Protein AF-A0A933L7F3-F1 (afdb_monomer_lite)

Radius of gyration: 24.98 Å; chains: 1; bounding box: 64×67×69 Å

Sequence (222 aa):
NLREFADQVPIGKPNIEAADPFHLVIEGKLTLSEKGKIIDLIEKHKIGIEKKDLEFQLDSGRVLIPRISEYAGVLIVQALRSSQAVLKLSPVSEESNDISSVVRSSAKKATPEIQYVADELDHPAENIPITQNSSLPGFIPYEFIDQMIVTATIKTSVVEATRSAEYQEVLEALTREMKYRAYRKGAQAILDFEISLTPLSSPDSYKLTLIGLAIRAPRKKK

Structure (mmCIF, N/CA/C/O backbone):
data_AF-A0A933L7F3-F1
#
_entry.id   AF-A0A933L7F3-F1
#
loop_
_atom_site.group_PDB
_atom_site.id
_atom_site.type_symbol
_atom_site.label_atom_id
_atom_site.label_alt_id
_atom_site.label_comp_id
_atom_site.label_asym_id
_atom_site.label_entity_id
_atom_site.label_seq_id
_atom_site.pdbx_PDB_ins_code
_atom_site.Cartn_x
_atom_site.Cartn_y
_atom_site.Cartn_z
_atom_site.occupancy
_atom_site.B_iso_or_equiv
_atom_site.auth_seq_id
_atom_site.auth_comp_id
_atom_site.auth_asym_id
_atom_site.auth_atom_id
_atom_site.pdbx_PDB_model_num
ATOM 1 N N . ASN A 1 1 ? -8.382 47.422 33.348 1.00 46.66 1 ASN A N 1
ATOM 2 C CA . ASN A 1 1 ? -8.069 46.905 32.000 1.00 46.66 1 ASN A CA 1
ATOM 3 C C . ASN A 1 1 ? -8.291 45.402 31.951 1.00 46.66 1 ASN A C 1
ATOM 5 O O . ASN A 1 1 ? -7.368 44.646 32.191 1.00 46.66 1 ASN A O 1
ATOM 9 N N . LEU A 1 2 ? -9.532 44.972 31.694 1.00 47.12 2 LEU A N 1
ATOM 10 C CA . LEU A 1 2 ? -9.892 43.551 31.527 1.00 47.12 2 LEU A CA 1
ATOM 11 C C . LEU A 1 2 ? -9.708 43.057 30.076 1.00 47.12 2 LEU A C 1
ATOM 13 O O . LEU A 1 2 ? -9.870 41.876 29.802 1.00 47.12 2 LEU A O 1
ATOM 17 N N . ARG A 1 3 ? -9.406 43.973 29.145 1.00 51.41 3 ARG A N 1
ATOM 18 C CA . ARG A 1 3 ? -9.331 43.704 27.702 1.00 51.41 3 ARG A CA 1
ATOM 19 C C . ARG A 1 3 ? -8.016 43.051 27.271 1.00 51.41 3 ARG A C 1
ATOM 21 O O . ARG A 1 3 ? -8.032 42.247 26.358 1.00 51.41 3 ARG A O 1
ATOM 28 N N . GLU A 1 4 ? -6.914 43.336 27.959 1.00 55.34 4 GLU A N 1
ATOM 29 C CA . GLU A 1 4 ? -5.580 42.844 27.568 1.00 55.34 4 GLU A CA 1
ATOM 30 C C . GLU A 1 4 ? -5.306 41.397 28.014 1.00 55.34 4 GLU A C 1
ATOM 32 O O . GLU A 1 4 ? -4.417 40.747 27.478 1.00 55.34 4 GLU A O 1
ATOM 37 N N . PHE A 1 5 ? -6.099 40.857 28.949 1.00 52.97 5 PHE A N 1
ATOM 38 C CA . PHE A 1 5 ? -5.981 39.463 29.399 1.00 52.97 5 PHE A CA 1
ATOM 39 C C . PHE A 1 5 ? -6.785 38.466 28.550 1.00 52.97 5 PHE A C 1
ATOM 41 O O . PHE A 1 5 ? -6.517 37.269 28.609 1.00 52.97 5 PHE A O 1
ATOM 48 N N . ALA A 1 6 ? -7.756 38.932 27.757 1.00 54.88 6 ALA A N 1
ATOM 49 C CA . ALA A 1 6 ? -8.574 38.056 26.917 1.00 54.88 6 ALA A CA 1
ATOM 50 C C . ALA A 1 6 ? -7.837 37.593 25.645 1.00 54.88 6 ALA A C 1
ATOM 52 O O . ALA A 1 6 ? -8.108 36.502 25.151 1.00 54.88 6 ALA A O 1
ATOM 53 N N . ASP A 1 7 ? -6.864 38.375 25.166 1.00 53.75 7 ASP A N 1
ATOM 54 C CA . ASP A 1 7 ? -6.124 38.093 23.926 1.00 53.75 7 ASP A CA 1
ATOM 55 C C . ASP A 1 7 ? -4.911 37.161 24.124 1.00 53.75 7 ASP A C 1
ATOM 57 O O . ASP A 1 7 ? -4.274 36.756 23.153 1.00 53.75 7 ASP A O 1
ATOM 61 N N . GLN A 1 8 ? -4.588 36.789 25.369 1.00 54.88 8 GLN A N 1
ATOM 62 C CA . GLN A 1 8 ? -3.479 35.878 25.694 1.00 54.88 8 GLN A CA 1
ATOM 63 C C . GLN A 1 8 ? -3.926 34.461 26.058 1.00 54.88 8 GLN A C 1
ATOM 65 O O . GLN A 1 8 ? -3.115 33.669 26.535 1.00 54.88 8 GLN A O 1
ATOM 70 N N . VAL A 1 9 ? -5.191 34.103 25.833 1.00 50.47 9 VAL A N 1
ATOM 71 C CA . VAL A 1 9 ? -5.597 32.700 25.927 1.00 50.47 9 VAL A CA 1
ATOM 72 C C . VAL A 1 9 ? -5.218 32.037 24.602 1.00 50.47 9 VAL A C 1
ATOM 74 O O . VAL A 1 9 ? -5.871 32.312 23.593 1.00 50.47 9 VAL A O 1
ATOM 77 N N . PRO A 1 10 ? -4.170 31.191 24.544 1.00 51.72 10 PRO A N 1
ATOM 78 C CA . PRO A 1 10 ? -3.931 30.398 23.353 1.00 51.72 10 PRO A CA 1
ATOM 79 C C . PRO A 1 10 ? -5.194 29.580 23.108 1.00 51.72 10 PRO A C 1
ATOM 81 O O . PRO A 1 10 ? -5.610 28.792 23.959 1.00 51.72 10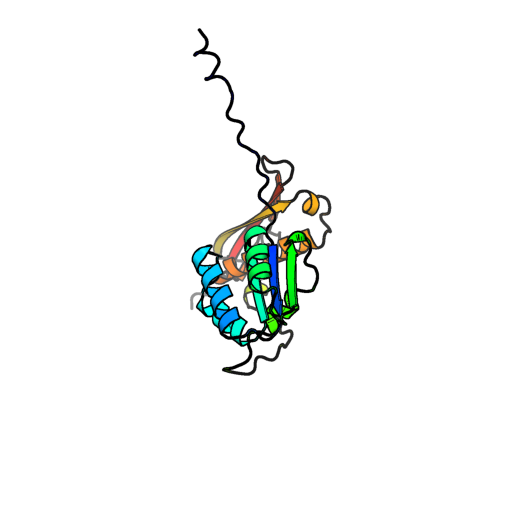 PRO A O 1
ATOM 84 N N . ILE A 1 11 ? -5.825 29.795 21.955 1.00 55.53 11 ILE A N 1
ATOM 85 C CA . ILE A 1 11 ? -6.864 28.906 21.450 1.00 55.53 11 ILE A CA 1
ATOM 86 C C . ILE A 1 11 ? -6.161 27.564 21.277 1.00 55.53 11 ILE A C 1
ATOM 88 O O . ILE A 1 11 ? -5.453 27.345 20.291 1.00 55.53 11 ILE A O 1
ATOM 92 N N . GLY A 1 12 ? -6.264 26.704 22.292 1.00 45.44 12 GLY A N 1
ATOM 93 C CA . GLY A 1 12 ? -5.786 25.340 22.211 1.00 45.44 12 GLY A CA 1
ATOM 94 C C . GLY A 1 12 ? -6.435 24.752 20.976 1.00 45.44 12 GLY A C 1
ATOM 95 O O . GLY A 1 12 ? -7.660 24.689 20.902 1.00 45.44 12 GLY A O 1
ATOM 96 N N . LYS A 1 13 ? -5.631 24.398 19.969 1.00 46.16 13 LYS A N 1
ATOM 97 C CA . LYS A 1 13 ? -6.121 23.556 18.883 1.00 46.16 13 LYS A CA 1
ATOM 98 C C . LYS A 1 13 ? -6.643 22.317 19.599 1.00 46.16 13 LYS A C 1
ATOM 100 O O . LYS A 1 13 ? -5.824 21.665 20.250 1.00 46.16 13 LYS A O 1
ATOM 105 N N . PRO A 1 14 ? -7.955 22.030 19.596 1.00 45.25 14 PRO A N 1
ATOM 106 C CA . PRO A 1 14 ? -8.400 20.779 20.164 1.00 45.25 14 PRO A CA 1
ATOM 107 C C . PRO A 1 14 ? -7.664 19.712 19.354 1.00 45.25 14 PRO A C 1
ATOM 109 O O . PRO A 1 14 ? -7.819 19.633 18.134 1.00 45.25 14 PRO A O 1
ATOM 112 N N . ASN A 1 15 ? -6.761 18.987 20.014 1.00 43.91 15 ASN A N 1
ATOM 113 C CA . ASN A 1 15 ? -6.134 17.805 19.452 1.00 43.91 15 ASN A CA 1
ATOM 114 C C . ASN A 1 15 ? -7.228 16.740 19.446 1.00 43.91 15 ASN A C 1
ATOM 116 O O . ASN A 1 15 ? -7.296 15.894 20.330 1.00 43.91 15 ASN A O 1
ATOM 120 N N . ILE A 1 16 ? -8.191 16.902 18.540 1.00 46.94 16 ILE A N 1
ATOM 121 C CA . ILE A 1 16 ? -9.185 15.882 18.268 1.00 46.94 16 ILE A CA 1
ATOM 122 C C . ILE A 1 16 ? -8.397 14.854 17.478 1.00 46.94 16 ILE A C 1
ATOM 124 O O . ILE A 1 16 ? -8.129 15.056 16.292 1.00 46.94 16 ILE A O 1
ATOM 128 N N . GLU A 1 17 ? -7.935 13.820 18.175 1.00 49.41 17 GLU A N 1
ATOM 129 C CA . GLU A 1 17 ? -7.421 12.616 17.538 1.00 49.41 17 GLU A CA 1
ATOM 130 C C . GLU A 1 17 ? -8.412 12.230 16.438 1.00 49.41 17 GLU A C 1
ATOM 132 O O . GLU A 1 17 ? -9.627 12.198 16.662 1.00 49.41 17 GLU A O 1
ATOM 137 N N . ALA A 1 18 ? -7.913 12.068 15.212 1.00 49.88 18 ALA A N 1
ATOM 138 C CA . ALA A 1 18 ? -8.762 11.682 14.100 1.00 49.88 18 ALA A CA 1
ATOM 139 C C . ALA A 1 18 ? -9.414 10.349 14.472 1.00 49.88 18 ALA A C 1
ATOM 141 O O . ALA A 1 18 ? -8.704 9.365 14.657 1.00 49.88 18 ALA A O 1
ATOM 142 N N . ALA A 1 19 ? -10.740 10.345 14.634 1.00 60.88 19 ALA A N 1
ATOM 143 C CA . ALA A 1 19 ? -11.470 9.134 14.975 1.00 60.88 19 ALA A CA 1
ATOM 144 C C . ALA A 1 19 ? -11.129 8.047 13.953 1.00 60.88 19 ALA A C 1
ATOM 146 O O . ALA A 1 19 ? -11.185 8.300 12.742 1.00 60.88 19 ALA A O 1
ATOM 147 N N . ASP A 1 20 ? -10.754 6.868 14.449 1.00 71.94 20 ASP A N 1
ATOM 148 C CA . ASP A 1 20 ? -10.422 5.744 13.588 1.00 71.94 20 ASP A CA 1
ATOM 149 C C . ASP A 1 20 ? -11.608 5.452 12.651 1.00 71.94 20 ASP A C 1
ATOM 151 O O . ASP A 1 20 ? -12.767 5.467 13.081 1.00 71.94 20 ASP A O 1
ATOM 155 N N . PRO A 1 21 ? -11.359 5.247 11.348 1.00 82.38 21 PRO A N 1
ATOM 156 C CA . PRO A 1 21 ? -12.430 4.946 10.419 1.00 82.38 21 PRO A CA 1
ATOM 157 C C . PRO A 1 21 ? -13.031 3.561 10.703 1.00 82.38 21 PRO A C 1
ATOM 159 O O . PRO A 1 21 ? -12.393 2.679 11.282 1.00 82.38 21 PRO A O 1
ATOM 162 N N . PHE A 1 22 ? -14.261 3.360 10.238 1.00 86.62 22 PHE A N 1
ATOM 163 C CA . PHE A 1 22 ? -15.008 2.114 10.374 1.00 86.62 22 PHE A CA 1
ATOM 164 C C . PHE A 1 22 ? -15.369 1.538 9.005 1.00 86.62 22 PHE A C 1
ATOM 166 O O . PHE A 1 22 ? -15.470 2.254 8.004 1.00 86.62 22 PHE A O 1
ATOM 173 N N . HIS A 1 23 ? -15.617 0.239 8.965 1.00 85.44 23 HIS A N 1
ATOM 174 C CA . HIS A 1 23 ? -16.247 -0.454 7.853 1.00 85.44 23 HIS A CA 1
ATOM 175 C C . HIS A 1 23 ? -17.653 -0.878 8.262 1.00 85.44 23 HIS A C 1
ATOM 177 O O . HIS A 1 23 ? -17.863 -1.378 9.365 1.00 85.44 23 HIS A O 1
ATOM 183 N N . LEU A 1 24 ? -18.625 -0.679 7.371 1.00 87.12 24 LEU A N 1
ATOM 184 C CA . LEU A 1 24 ? -19.974 -1.209 7.550 1.00 87.12 24 LEU A CA 1
ATOM 185 C C . LEU A 1 24 ? -20.246 -2.286 6.506 1.00 87.12 24 LEU A C 1
ATOM 187 O O . LEU A 1 24 ? -20.220 -2.027 5.302 1.00 87.12 24 LEU A O 1
ATOM 191 N N . VAL A 1 25 ? -20.547 -3.483 6.992 1.00 88.38 25 VAL A N 1
ATOM 192 C CA . VAL A 1 25 ? -21.000 -4.618 6.196 1.00 88.38 25 VAL A CA 1
ATOM 193 C C . VAL A 1 25 ? -22.487 -4.828 6.448 1.00 88.38 25 VAL A C 1
ATOM 195 O O . VAL A 1 25 ? -22.929 -4.928 7.593 1.00 88.38 25 VAL A O 1
ATOM 198 N N . ILE A 1 26 ? -23.258 -4.910 5.369 1.00 87.69 26 ILE A N 1
ATOM 199 C CA . ILE A 1 26 ? -24.694 -5.190 5.389 1.00 87.69 26 ILE A CA 1
ATOM 200 C C . ILE A 1 26 ? -24.920 -6.476 4.604 1.00 87.69 26 ILE A C 1
ATOM 202 O O . ILE A 1 26 ? -24.579 -6.535 3.425 1.00 87.69 26 ILE A O 1
ATOM 206 N N . GLU A 1 27 ? -25.497 -7.498 5.225 1.00 86.25 27 GLU A N 1
ATOM 207 C CA . GLU A 1 27 ? -25.765 -8.792 4.591 1.00 86.25 27 GLU A CA 1
ATOM 208 C C . GLU A 1 27 ? -27.240 -9.156 4.717 1.00 86.25 27 GLU A C 1
ATOM 210 O O . GLU A 1 27 ? -27.807 -9.149 5.803 1.00 86.25 27 GLU A O 1
ATOM 215 N N . GLY A 1 28 ? -27.876 -9.513 3.610 1.00 80.31 28 GLY A N 1
ATOM 216 C CA . GLY A 1 28 ? -29.284 -9.883 3.573 1.00 80.31 28 GLY A CA 1
ATOM 217 C C . GLY A 1 28 ? -30.069 -9.100 2.529 1.00 80.31 28 GLY A C 1
ATOM 218 O O . GLY A 1 28 ? -29.613 -8.117 1.946 1.00 80.31 28 GLY A O 1
ATOM 219 N N . LYS A 1 29 ? -31.288 -9.567 2.255 1.00 81.94 29 LYS A N 1
ATOM 220 C CA . LYS A 1 29 ? -32.164 -8.919 1.278 1.00 81.94 29 LYS A CA 1
ATOM 221 C C . LYS A 1 29 ? -32.797 -7.678 1.893 1.00 81.94 29 LYS A C 1
ATOM 223 O O . LYS A 1 29 ? -33.589 -7.787 2.822 1.00 81.94 29 LYS A O 1
ATOM 228 N N . LEU A 1 30 ? -32.489 -6.528 1.309 1.00 85.38 30 LEU A N 1
ATOM 229 C CA . LEU A 1 30 ? -33.131 -5.262 1.627 1.00 85.38 30 LEU A CA 1
ATOM 230 C C . LEU A 1 30 ? -34.343 -5.042 0.720 1.00 85.38 30 LEU A C 1
ATOM 232 O O . LEU A 1 30 ? -34.301 -5.296 -0.488 1.00 85.38 30 LEU A O 1
ATOM 236 N N . THR A 1 31 ? -35.425 -4.543 1.299 1.00 87.44 31 THR A N 1
ATOM 237 C CA . THR A 1 31 ? -36.608 -4.082 0.568 1.00 87.44 31 THR A CA 1
ATOM 238 C C . THR A 1 31 ? -36.290 -2.819 -0.236 1.00 87.44 31 THR A C 1
ATOM 240 O O . THR A 1 31 ? -35.357 -2.081 0.076 1.00 87.44 31 THR A O 1
ATOM 243 N N . LEU A 1 32 ? -37.097 -2.516 -1.258 1.00 85.38 32 LEU A N 1
ATOM 244 C CA . LEU A 1 32 ? -36.934 -1.296 -2.065 1.00 85.38 32 LEU A CA 1
ATOM 245 C C . LEU A 1 32 ? -36.933 -0.014 -1.211 1.00 85.38 32 LEU A C 1
ATOM 247 O O . LEU A 1 32 ? -36.167 0.906 -1.483 1.00 85.38 32 LEU A O 1
ATOM 251 N N . SER A 1 33 ? -37.740 0.025 -0.143 1.00 86.00 33 SER A N 1
ATOM 252 C CA . SER A 1 33 ? -37.768 1.159 0.789 1.00 86.00 33 SER A CA 1
ATOM 253 C C . SER A 1 33 ? -36.467 1.287 1.588 1.00 86.00 33 SER A C 1
ATOM 255 O O . SER A 1 33 ? -35.985 2.396 1.796 1.00 86.00 33 SER A O 1
ATOM 257 N N . GLU A 1 34 ? -35.873 0.174 2.018 1.00 86.25 34 GLU A N 1
ATOM 258 C CA . GLU A 1 34 ? -34.606 0.175 2.762 1.00 86.25 34 GLU A CA 1
ATOM 259 C C . GLU A 1 34 ? -33.421 0.556 1.875 1.00 86.25 34 GLU A C 1
ATOM 261 O O . GLU A 1 34 ? -32.577 1.343 2.296 1.00 86.25 34 GLU A O 1
ATOM 266 N N . LYS A 1 35 ? -33.400 0.076 0.626 1.00 86.88 35 LYS A N 1
ATOM 267 C CA . LYS A 1 35 ? -32.408 0.486 -0.378 1.00 86.88 35 LYS A CA 1
ATOM 268 C C . LYS A 1 35 ? -32.432 2.000 -0.599 1.00 86.88 35 LYS A C 1
ATOM 270 O O . LYS A 1 35 ? -31.383 2.634 -0.551 1.00 86.88 35 LYS A O 1
ATOM 275 N N . GLY A 1 36 ? -33.629 2.575 -0.758 1.00 84.62 36 GLY A N 1
ATOM 276 C CA . GLY A 1 36 ? -33.808 4.024 -0.896 1.00 84.62 36 GLY A CA 1
ATOM 277 C C . GLY A 1 36 ? -33.237 4.804 0.290 1.00 84.62 36 GLY A C 1
ATOM 278 O O . GLY A 1 36 ? -32.459 5.729 0.093 1.00 84.62 36 GLY A O 1
ATOM 279 N N . LYS A 1 37 ? -33.513 4.364 1.526 1.00 86.56 37 LYS A N 1
ATOM 280 C CA . LYS A 1 37 ? -32.982 5.013 2.741 1.00 86.56 37 LYS A CA 1
ATOM 281 C C . LYS A 1 37 ? -31.453 5.047 2.788 1.00 86.56 37 LYS A C 1
ATOM 283 O O . LYS A 1 37 ? -30.885 6.032 3.250 1.00 86.56 37 LYS A O 1
ATOM 288 N N . ILE A 1 38 ? -30.787 3.978 2.347 1.00 86.19 38 ILE A N 1
ATOM 289 C CA . ILE A 1 38 ? -29.318 3.905 2.329 1.00 86.19 38 ILE A CA 1
ATOM 290 C C . ILE A 1 38 ? -28.749 4.879 1.296 1.00 86.19 38 ILE A C 1
ATOM 292 O O . ILE A 1 38 ? -27.819 5.621 1.610 1.00 86.19 38 ILE A O 1
ATOM 296 N N . ILE A 1 39 ? -29.328 4.904 0.093 1.00 86.25 39 ILE A N 1
ATOM 297 C CA . ILE A 1 39 ? -28.933 5.826 -0.980 1.00 86.25 39 ILE A CA 1
ATOM 298 C C . ILE A 1 39 ? -29.092 7.278 -0.510 1.00 86.25 39 ILE A C 1
ATOM 300 O O . ILE A 1 39 ? -28.144 8.058 -0.606 1.00 86.25 39 ILE A O 1
ATOM 304 N N . ASP A 1 40 ? -30.239 7.613 0.085 1.00 87.31 40 ASP A N 1
ATOM 305 C CA . ASP A 1 40 ? -30.524 8.955 0.600 1.00 87.31 40 ASP A CA 1
ATOM 306 C C . ASP A 1 40 ? -29.520 9.379 1.684 1.00 87.31 40 ASP A C 1
ATOM 308 O O . ASP A 1 40 ? -29.059 10.522 1.703 1.00 87.31 40 ASP A O 1
ATOM 312 N N . LEU A 1 41 ? -29.149 8.468 2.592 1.00 85.81 41 LEU A N 1
ATOM 313 C CA . LEU A 1 41 ? -28.162 8.744 3.640 1.00 85.81 41 LEU A CA 1
ATOM 314 C C . LEU A 1 41 ? -26.757 8.960 3.073 1.00 85.81 41 LEU A C 1
ATOM 316 O O . LEU A 1 41 ? -26.054 9.864 3.527 1.00 85.81 41 LEU A O 1
ATOM 320 N N . ILE A 1 42 ? -26.355 8.171 2.080 1.00 84.56 42 ILE A N 1
ATOM 321 C CA . ILE A 1 42 ? -25.041 8.288 1.440 1.00 84.56 42 ILE A CA 1
ATOM 322 C C . ILE A 1 42 ? -24.917 9.611 0.687 1.00 84.56 42 ILE A C 1
ATOM 324 O O . ILE A 1 42 ? -23.922 10.316 0.868 1.00 84.56 42 ILE A O 1
ATOM 328 N N . GLU A 1 43 ? -25.944 10.002 -0.070 1.00 84.44 43 GLU A N 1
ATOM 329 C CA . GLU A 1 43 ? -25.974 11.289 -0.773 1.00 84.44 43 GLU A CA 1
ATOM 330 C C . GLU A 1 43 ? -25.997 12.469 0.211 1.00 84.44 43 GLU A C 1
ATOM 332 O O . GLU A 1 43 ? -25.199 13.403 0.090 1.00 84.44 43 GLU A O 1
ATOM 337 N N . LYS A 1 44 ? -26.860 12.412 1.234 1.00 83.44 44 LYS A N 1
ATOM 338 C CA . LYS A 1 44 ? -27.012 13.484 2.230 1.00 83.44 44 LYS A CA 1
ATOM 339 C C . LYS A 1 44 ? -25.736 13.730 3.032 1.00 83.44 44 LYS A C 1
ATOM 341 O O . LYS A 1 44 ? -25.410 14.881 3.319 1.00 83.44 44 LYS A O 1
ATOM 346 N N . HIS A 1 45 ? -25.027 12.666 3.403 1.00 79.50 45 HIS A N 1
ATOM 347 C CA . HIS A 1 45 ? -23.820 12.749 4.229 1.00 79.50 45 HIS A CA 1
ATOM 348 C C . HIS A 1 45 ? -22.518 12.725 3.418 1.00 79.50 45 HIS A C 1
ATOM 350 O O . HIS A 1 45 ? -21.444 12.751 4.017 1.00 79.50 45 HIS A O 1
ATOM 356 N N . LYS A 1 46 ? -22.598 12.727 2.076 1.00 75.62 46 LYS A N 1
ATOM 357 C CA . LYS A 1 46 ? -21.447 12.662 1.155 1.00 75.62 46 LYS A CA 1
ATOM 358 C C . LYS A 1 46 ? -20.478 11.533 1.512 1.00 75.62 46 LYS A C 1
ATOM 360 O O . LYS A 1 46 ? -19.261 11.716 1.513 1.00 75.62 46 LYS A O 1
ATOM 365 N N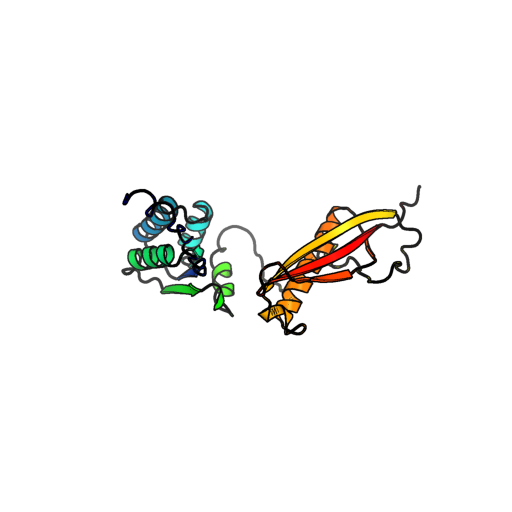 . ILE A 1 47 ? -21.030 10.372 1.848 1.00 76.25 47 ILE A N 1
ATOM 366 C CA . ILE A 1 47 ? -20.238 9.168 2.093 1.00 76.25 47 ILE A CA 1
ATOM 367 C C . ILE A 1 47 ? -19.597 8.802 0.748 1.00 76.25 47 ILE A C 1
ATOM 369 O O . ILE A 1 47 ? -20.297 8.755 -0.257 1.00 76.25 47 ILE A O 1
ATOM 373 N N . GLY A 1 48 ? -18.272 8.637 0.708 1.00 70.00 48 GLY A N 1
ATOM 374 C CA . GLY A 1 48 ? -17.449 8.627 -0.516 1.00 70.00 48 GLY A CA 1
ATOM 375 C C . GLY A 1 48 ? -17.603 7.414 -1.445 1.00 70.00 48 GLY A C 1
ATOM 376 O O . GLY A 1 48 ? -16.605 6.936 -1.972 1.00 70.00 48 GLY A O 1
ATOM 377 N N . ILE A 1 49 ? -18.820 6.902 -1.626 1.00 78.19 49 ILE A N 1
ATOM 378 C CA . ILE A 1 49 ? -19.162 5.773 -2.494 1.00 78.19 49 ILE A CA 1
ATOM 379 C C . ILE A 1 49 ? -20.023 6.279 -3.643 1.00 78.19 49 ILE A C 1
ATOM 381 O O . ILE A 1 49 ? -20.976 7.034 -3.440 1.00 78.19 49 ILE A O 1
ATOM 385 N N . GLU A 1 50 ? -19.709 5.840 -4.858 1.00 76.94 50 GLU A N 1
ATOM 386 C CA . GLU A 1 50 ? -20.520 6.163 -6.023 1.00 76.94 50 GLU A CA 1
ATOM 387 C C . GLU A 1 50 ? -21.863 5.423 -5.978 1.00 76.94 50 GLU A C 1
ATOM 389 O O . GLU A 1 50 ? -21.938 4.219 -5.735 1.00 76.94 50 GLU A O 1
ATOM 394 N N . LYS A 1 51 ? -22.952 6.143 -6.272 1.00 74.94 51 LYS A N 1
ATOM 395 C CA . LYS A 1 51 ? -24.320 5.601 -6.266 1.00 74.94 51 LYS A CA 1
ATOM 396 C C . LYS A 1 51 ? -24.473 4.332 -7.113 1.00 74.94 51 LYS A C 1
ATOM 398 O O . LYS A 1 51 ? -25.161 3.403 -6.705 1.00 74.94 51 LYS A O 1
ATOM 403 N N . LYS A 1 52 ? -23.812 4.291 -8.273 1.00 75.88 52 LYS A N 1
ATOM 404 C CA . LYS A 1 52 ? -23.867 3.154 -9.204 1.00 75.88 52 LYS A CA 1
ATOM 405 C C . LYS A 1 52 ? -23.292 1.877 -8.587 1.00 75.88 52 LYS A C 1
ATOM 407 O O . LYS A 1 52 ? -23.868 0.806 -8.758 1.00 75.88 52 LYS A O 1
ATOM 412 N N . ASP A 1 53 ? -22.206 2.003 -7.827 1.00 75.62 53 ASP A N 1
ATOM 413 C CA . ASP A 1 53 ? -21.571 0.871 -7.149 1.00 75.62 53 ASP A CA 1
ATOM 414 C C . ASP A 1 53 ? -22.429 0.375 -5.983 1.00 75.62 53 ASP A C 1
ATOM 416 O O . ASP A 1 53 ? -22.543 -0.827 -5.737 1.00 75.62 53 ASP A O 1
ATOM 420 N N . LEU A 1 54 ? -23.081 1.304 -5.287 1.00 81.38 54 LEU A N 1
ATOM 421 C CA . LEU A 1 54 ? -23.983 0.997 -4.188 1.00 81.38 54 LEU A CA 1
ATOM 422 C C . LEU A 1 54 ? -25.247 0.265 -4.662 1.00 81.38 54 LEU A C 1
ATOM 424 O O . LEU A 1 54 ? -25.642 -0.714 -4.036 1.00 81.38 54 LEU A O 1
ATOM 428 N N . GLU A 1 55 ? -25.875 0.700 -5.756 1.00 80.06 55 GLU A N 1
ATOM 429 C CA . GLU A 1 55 ? -27.060 0.039 -6.325 1.00 80.06 55 GLU A CA 1
ATOM 430 C C . GLU A 1 55 ? -26.761 -1.422 -6.690 1.00 80.06 55 GLU A C 1
ATOM 432 O O . GLU A 1 55 ? -27.513 -2.325 -6.315 1.00 80.06 55 GLU A O 1
ATOM 437 N N . PHE A 1 56 ? -25.603 -1.671 -7.307 1.00 79.44 56 PHE A N 1
ATOM 438 C CA . PHE A 1 56 ? -25.142 -3.021 -7.628 1.00 79.44 56 PHE A CA 1
ATOM 439 C C . PHE A 1 56 ? -24.955 -3.893 -6.374 1.00 79.44 56 PHE A C 1
ATOM 441 O O . PHE A 1 56 ? -25.397 -5.045 -6.321 1.00 79.44 56 PHE A O 1
ATOM 448 N N . GLN A 1 57 ? -24.355 -3.335 -5.322 1.00 80.75 57 GLN A N 1
ATOM 449 C CA . GLN A 1 57 ? -24.173 -4.035 -4.050 1.00 80.75 57 GLN A CA 1
ATOM 450 C C . GLN A 1 57 ? -25.506 -4.299 -3.331 1.00 80.75 57 GLN A C 1
ATOM 452 O O . GLN A 1 57 ? -25.742 -5.401 -2.831 1.00 80.75 57 GLN A O 1
ATOM 457 N N . LEU A 1 58 ? -26.427 -3.338 -3.337 1.00 81.69 58 LEU A N 1
ATOM 458 C CA . LEU A 1 58 ? -27.759 -3.485 -2.747 1.00 81.69 58 LEU A CA 1
ATOM 459 C C . LEU A 1 58 ? -28.584 -4.571 -3.446 1.00 81.69 58 LEU A C 1
ATOM 461 O O . LEU A 1 58 ? -29.347 -5.290 -2.794 1.00 81.69 58 LEU A O 1
ATOM 465 N N . ASP A 1 59 ? -28.436 -4.720 -4.760 1.00 78.31 59 ASP A N 1
ATOM 466 C CA . ASP A 1 59 ? -29.103 -5.769 -5.536 1.00 78.31 59 ASP A CA 1
ATOM 467 C C . ASP A 1 59 ? -28.543 -7.159 -5.267 1.00 78.31 59 ASP A C 1
ATOM 469 O O . ASP A 1 59 ? -29.292 -8.139 -5.260 1.00 78.31 59 ASP A O 1
ATOM 473 N N . SER A 1 60 ? -27.261 -7.242 -4.932 1.00 78.69 60 SER A N 1
ATOM 474 C CA . SER A 1 60 ? -26.640 -8.500 -4.536 1.00 78.69 60 SER A CA 1
ATOM 475 C C . SER A 1 60 ? -27.013 -8.992 -3.134 1.00 78.69 60 SER A C 1
ATOM 477 O O . SER A 1 60 ? -26.721 -10.135 -2.781 1.00 78.69 60 SER A O 1
ATOM 479 N N . GLY A 1 61 ? -27.663 -8.146 -2.326 1.00 79.00 61 GLY A N 1
ATOM 480 C CA . GLY A 1 61 ? -27.973 -8.448 -0.928 1.00 79.00 61 GLY A CA 1
ATOM 481 C C . GLY A 1 61 ? -26.743 -8.435 -0.023 1.00 79.00 61 GLY A C 1
ATOM 482 O O . GLY A 1 61 ? -26.786 -8.988 1.076 1.00 79.00 61 GLY A O 1
ATOM 483 N N . ARG A 1 62 ? -25.641 -7.831 -0.477 1.00 83.12 62 ARG A N 1
ATOM 484 C CA . ARG A 1 62 ? -24.463 -7.613 0.348 1.00 83.12 62 ARG A CA 1
ATOM 485 C C . ARG A 1 62 ? -23.772 -6.310 -0.007 1.00 83.12 62 ARG A C 1
ATOM 487 O O . ARG A 1 62 ? -23.421 -6.090 -1.164 1.00 83.12 62 ARG A O 1
ATOM 494 N N . VAL A 1 63 ? -23.573 -5.470 0.998 1.00 86.06 63 VAL A N 1
ATOM 495 C CA . VAL A 1 63 ? -23.013 -4.129 0.848 1.00 86.06 63 VAL A CA 1
ATOM 496 C C . VAL A 1 63 ? -21.808 -3.980 1.755 1.00 86.06 63 VAL A C 1
ATOM 498 O O . VAL A 1 63 ? -21.874 -4.319 2.936 1.00 86.06 63 VAL A O 1
ATOM 501 N N . LEU A 1 64 ? -20.726 -3.445 1.199 1.00 86.31 64 LEU A N 1
ATOM 502 C CA . LEU A 1 64 ? -19.559 -2.985 1.930 1.00 86.31 64 LEU A CA 1
ATOM 503 C C . LEU A 1 64 ? -19.443 -1.476 1.756 1.00 86.31 64 LEU A C 1
ATOM 505 O O . LEU A 1 64 ? -19.267 -0.974 0.647 1.00 86.31 64 LEU A O 1
ATOM 509 N N . ILE A 1 65 ? -19.480 -0.764 2.873 1.00 86.06 65 ILE A N 1
ATOM 510 C CA . ILE A 1 65 ? -19.278 0.677 2.920 1.00 86.06 65 ILE A CA 1
ATOM 511 C C . ILE A 1 65 ? -17.958 0.922 3.660 1.00 86.06 65 ILE A C 1
ATOM 513 O O . ILE A 1 65 ? -17.937 0.893 4.895 1.00 86.06 65 ILE A O 1
ATOM 517 N N . PRO A 1 66 ? -16.831 1.076 2.935 1.00 83.88 66 PRO A N 1
ATOM 518 C CA . PRO A 1 66 ? -15.529 1.160 3.568 1.00 83.88 66 PRO A CA 1
ATOM 519 C C . PRO A 1 66 ? -15.207 2.565 4.071 1.00 83.88 66 PRO A C 1
ATOM 521 O O . PRO A 1 66 ? -15.596 3.558 3.457 1.00 83.88 66 PRO A O 1
ATOM 524 N N . ARG A 1 67 ? -14.407 2.627 5.143 1.00 83.56 67 ARG A N 1
ATOM 525 C CA . ARG A 1 67 ? -13.800 3.860 5.670 1.00 83.56 67 ARG A CA 1
ATOM 526 C C . ARG A 1 67 ? -14.812 4.982 5.919 1.00 83.56 67 ARG A C 1
ATOM 528 O O . ARG A 1 67 ? -14.621 6.120 5.488 1.00 83.56 67 ARG A O 1
ATOM 535 N N . ILE A 1 68 ? -15.888 4.658 6.620 1.00 85.19 68 ILE A N 1
ATOM 536 C CA . ILE A 1 68 ? -16.878 5.632 7.073 1.00 85.19 68 ILE A CA 1
ATOM 537 C C . ILE A 1 68 ? -16.571 6.126 8.476 1.00 85.19 68 ILE A C 1
ATOM 539 O O . ILE A 1 68 ? -15.893 5.457 9.252 1.00 85.19 68 ILE A O 1
ATOM 543 N N . SER A 1 69 ? -17.100 7.297 8.819 1.00 84.62 69 SER A N 1
ATOM 544 C CA . SER A 1 69 ? -17.122 7.715 10.216 1.00 84.62 69 SER A CA 1
ATOM 545 C C . SER A 1 69 ? -18.056 6.809 11.017 1.00 84.62 69 SER A C 1
ATOM 547 O O . SER A 1 69 ? -19.088 6.362 10.508 1.00 84.62 69 SER A O 1
ATOM 549 N N . GLU A 1 70 ? -17.731 6.590 12.289 1.00 83.44 70 GLU A N 1
ATOM 550 C CA . GLU A 1 70 ? -18.594 5.868 13.230 1.00 83.44 70 GLU A CA 1
ATOM 551 C C . GLU A 1 70 ? -20.023 6.424 13.207 1.00 83.44 70 GLU A C 1
ATOM 553 O O . GLU A 1 70 ? -20.992 5.685 13.057 1.00 83.44 70 GLU A O 1
ATOM 558 N N . TYR A 1 71 ? -20.143 7.755 13.246 1.00 85.81 71 TYR A N 1
ATOM 559 C CA . TYR A 1 71 ? -21.415 8.467 13.165 1.00 85.81 71 TYR A CA 1
ATOM 560 C C . TYR A 1 71 ? -22.232 8.078 11.924 1.00 85.81 71 TYR A C 1
ATOM 562 O O . TYR A 1 71 ? -23.425 7.795 12.034 1.00 85.81 71 TYR A O 1
ATOM 570 N N . ALA A 1 72 ? -21.601 8.023 10.746 1.00 84.50 72 ALA A N 1
ATOM 571 C CA . ALA A 1 72 ? -22.272 7.599 9.521 1.00 84.50 72 ALA A CA 1
ATOM 572 C C . ALA A 1 72 ? -22.700 6.124 9.591 1.00 84.50 72 ALA A C 1
ATOM 574 O O . ALA A 1 72 ? -23.815 5.792 9.186 1.00 84.50 72 ALA A O 1
ATOM 575 N N . GLY A 1 73 ? -21.859 5.254 10.157 1.00 87.00 73 GLY A N 1
ATOM 576 C CA . GLY A 1 73 ? -22.192 3.847 10.386 1.00 87.00 73 GLY A CA 1
ATOM 577 C C . GLY A 1 73 ? -23.408 3.680 11.292 1.00 87.00 73 GLY A C 1
ATOM 578 O O . GLY A 1 73 ? -24.362 2.988 10.934 1.00 87.00 73 GLY A O 1
ATOM 579 N N . VAL A 1 74 ? -23.427 4.388 12.420 1.00 87.38 74 VAL A N 1
ATOM 580 C CA . VAL A 1 74 ? -24.539 4.387 13.379 1.00 87.38 74 VAL A CA 1
ATOM 581 C C . VAL A 1 74 ? -25.836 4.868 12.727 1.00 87.38 74 VAL A C 1
ATOM 583 O O . VAL A 1 74 ? -26.876 4.242 12.927 1.00 87.38 74 VAL A O 1
ATOM 586 N N . LEU A 1 75 ? -25.800 5.925 11.910 1.00 87.44 75 LEU A N 1
ATOM 587 C CA . LEU A 1 75 ? -26.987 6.410 11.195 1.00 87.44 75 LEU A CA 1
ATOM 588 C C . LEU A 1 75 ? -27.575 5.354 10.253 1.00 87.44 75 LEU A C 1
ATOM 590 O O . LEU A 1 75 ? -28.793 5.169 10.217 1.00 87.44 75 LEU A O 1
ATOM 594 N N . ILE A 1 76 ? -26.724 4.645 9.510 1.00 87.81 76 ILE A N 1
ATOM 595 C CA . ILE A 1 76 ? -27.167 3.601 8.580 1.00 87.81 76 ILE A CA 1
ATOM 596 C C . ILE A 1 76 ? -27.745 2.409 9.354 1.00 87.81 76 ILE A C 1
ATOM 598 O O . ILE A 1 76 ? -28.829 1.930 9.020 1.00 87.81 76 ILE A O 1
ATOM 602 N N . VAL A 1 77 ? -27.085 1.978 10.434 1.00 87.94 77 VAL A N 1
ATOM 603 C CA . VAL A 1 77 ? -27.587 0.907 11.312 1.00 87.94 77 VAL A CA 1
ATOM 604 C C . VAL A 1 77 ? -28.946 1.279 11.909 1.00 87.94 77 VAL A C 1
ATOM 606 O O . VAL A 1 77 ? -29.877 0.475 11.889 1.00 87.94 77 VAL A O 1
ATOM 609 N N . GLN A 1 78 ? -29.109 2.516 12.381 1.00 87.19 78 GLN A N 1
ATOM 610 C CA . GLN A 1 78 ? -30.383 3.000 12.915 1.00 87.19 78 GLN A CA 1
ATOM 611 C C . GLN A 1 78 ? -31.488 3.032 11.854 1.00 87.19 78 GLN A C 1
ATOM 613 O O . GLN A 1 78 ? -32.625 2.649 12.142 1.00 87.19 78 GLN A O 1
ATOM 618 N N . ALA A 1 79 ? -31.170 3.450 10.628 1.00 84.81 79 ALA A N 1
ATOM 619 C CA . ALA A 1 79 ? -32.125 3.487 9.522 1.00 84.81 79 ALA A CA 1
ATOM 620 C C . ALA A 1 79 ? -32.594 2.088 9.088 1.00 84.81 79 ALA A C 1
ATOM 622 O O . ALA A 1 79 ? -33.727 1.940 8.617 1.00 84.81 79 ALA A O 1
ATOM 623 N N . LEU A 1 80 ? -31.750 1.074 9.293 1.00 86.25 80 LEU A N 1
ATOM 624 C CA . LEU A 1 80 ? -31.992 -0.326 8.946 1.00 86.25 80 LEU A CA 1
ATOM 625 C C . LEU A 1 80 ? -32.351 -1.207 10.147 1.00 86.25 80 LEU A C 1
ATOM 627 O O . LEU A 1 80 ? -32.457 -2.418 9.995 1.00 86.25 80 LEU A O 1
ATOM 631 N N . ARG A 1 81 ? -32.614 -0.631 11.326 1.00 85.00 81 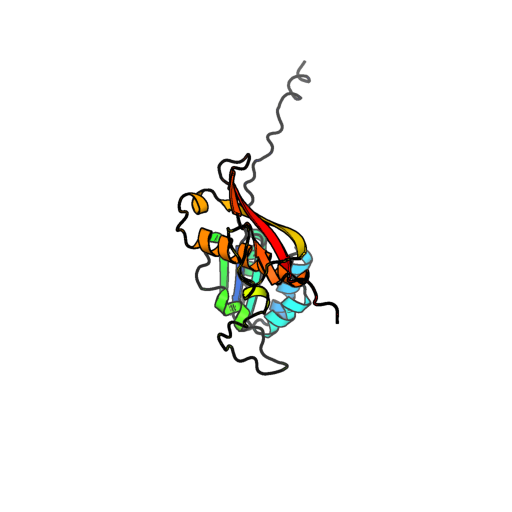ARG A N 1
ATOM 632 C CA . ARG A 1 81 ? -32.914 -1.392 12.556 1.00 85.00 81 ARG A CA 1
ATOM 633 C C . ARG A 1 81 ? -34.120 -2.333 12.455 1.00 85.00 81 ARG A C 1
ATOM 635 O O . ARG A 1 81 ? -34.251 -3.252 13.249 1.00 85.00 81 ARG A O 1
ATOM 642 N N . SER A 1 82 ? -35.047 -2.043 11.540 1.00 82.25 82 SER A N 1
ATOM 643 C CA . SER A 1 82 ? -36.237 -2.862 11.277 1.00 82.25 82 SER A CA 1
ATOM 644 C C . SER A 1 82 ? -36.013 -3.902 10.180 1.00 82.25 82 SER A C 1
ATOM 646 O O . SER A 1 82 ? -36.942 -4.635 9.845 1.00 82.25 82 SER A O 1
ATOM 648 N N . SER A 1 83 ? -34.820 -3.924 9.587 1.00 84.62 83 SER A N 1
ATOM 649 C CA . SER A 1 83 ? -34.472 -4.851 8.525 1.00 84.62 83 SER A CA 1
ATOM 650 C C . SER A 1 83 ? -34.145 -6.230 9.081 1.00 84.62 83 SER A C 1
ATOM 652 O O . SER A 1 83 ? -33.704 -6.379 10.216 1.00 84.62 83 SER A O 1
ATOM 654 N N . GLN A 1 84 ? -34.330 -7.244 8.241 1.00 81.94 84 GLN A N 1
ATOM 655 C CA . GLN A 1 84 ? -33.851 -8.606 8.491 1.00 81.94 84 GLN A CA 1
ATOM 656 C C . GLN A 1 84 ? -32.372 -8.777 8.095 1.00 81.94 84 GLN A C 1
ATOM 658 O O . GLN A 1 84 ? -31.837 -9.881 8.180 1.00 81.94 84 GLN A O 1
ATOM 663 N N . ALA A 1 85 ? -31.720 -7.712 7.614 1.00 83.56 85 ALA A N 1
ATOM 664 C CA . ALA A 1 85 ? -30.313 -7.734 7.250 1.00 83.56 85 ALA A CA 1
ATOM 665 C C . ALA A 1 85 ? -29.401 -7.742 8.488 1.00 83.56 85 ALA A C 1
ATOM 667 O O . ALA A 1 85 ? -29.637 -7.038 9.470 1.00 83.56 85 ALA A O 1
ATOM 668 N N . VAL A 1 86 ? -28.326 -8.521 8.411 1.00 86.88 86 VAL A N 1
ATOM 669 C CA . VAL A 1 86 ? -27.236 -8.552 9.383 1.00 86.88 86 VAL A CA 1
ATOM 670 C C . VAL A 1 86 ? -26.323 -7.361 9.117 1.00 86.88 86 VAL A C 1
ATOM 672 O O . VAL A 1 86 ? -25.832 -7.176 8.006 1.00 86.88 86 VAL A O 1
ATOM 675 N N . LEU A 1 87 ? -26.102 -6.549 10.146 1.00 87.06 87 LEU A N 1
ATOM 676 C CA . LEU A 1 87 ? -25.293 -5.336 10.087 1.00 87.06 87 LEU A CA 1
ATOM 677 C C . LEU A 1 87 ? -24.067 -5.528 10.978 1.00 87.06 87 LEU A C 1
ATOM 679 O O . LEU A 1 87 ? -24.215 -5.816 12.166 1.00 87.06 87 LEU A O 1
ATOM 683 N N . LYS A 1 88 ? -22.869 -5.360 10.423 1.00 86.25 88 LYS A N 1
ATOM 684 C CA . LYS A 1 88 ? -21.607 -5.396 11.171 1.00 86.25 88 LYS A CA 1
ATOM 685 C C . LYS A 1 88 ? -20.858 -4.087 10.956 1.00 86.25 88 LYS A C 1
ATOM 687 O O . LYS A 1 88 ? -20.531 -3.755 9.820 1.00 86.25 88 LYS A O 1
ATOM 692 N N . LEU A 1 89 ? -20.611 -3.359 12.042 1.00 84.25 89 LEU A N 1
ATOM 693 C CA . LEU A 1 89 ? -19.784 -2.156 12.060 1.00 84.25 89 LEU A CA 1
ATOM 694 C C . LEU A 1 89 ? -18.485 -2.492 12.799 1.00 84.25 89 LEU A C 1
ATOM 696 O O . LEU A 1 89 ? -18.538 -2.826 13.981 1.00 84.25 89 LEU A O 1
ATOM 700 N N . SER A 1 90 ? -17.354 -2.431 12.105 1.00 81.56 90 SER A N 1
ATOM 701 C CA . SER A 1 90 ? -16.028 -2.788 12.628 1.00 81.56 90 SER A CA 1
ATOM 702 C C . SER A 1 90 ? -15.055 -1.615 12.487 1.00 81.56 90 SER A C 1
ATOM 704 O O . SER A 1 90 ? -15.082 -0.935 11.457 1.00 81.56 90 SER A O 1
ATOM 706 N N . PRO A 1 91 ? -14.186 -1.349 13.479 1.00 80.56 91 PRO A N 1
ATOM 707 C CA . PRO A 1 91 ? -13.041 -0.465 13.287 1.00 80.56 91 PRO A CA 1
ATOM 708 C C . PRO A 1 91 ? -12.117 -1.027 12.201 1.00 80.56 91 PRO A C 1
ATOM 710 O O . PRO A 1 91 ? -11.913 -2.239 12.128 1.00 80.56 91 PRO A O 1
ATOM 713 N N . VAL A 1 92 ? -11.496 -0.160 11.398 1.00 73.50 92 VAL A N 1
ATOM 714 C CA . VAL A 1 92 ? -10.510 -0.581 10.374 1.00 73.50 92 VAL A CA 1
ATOM 715 C C . VAL A 1 92 ? -9.315 -1.322 10.995 1.00 73.50 92 VAL A C 1
ATOM 717 O O . VAL A 1 92 ? -8.656 -2.114 10.330 1.00 73.50 92 VAL A O 1
ATOM 720 N N . SER A 1 93 ? -9.026 -1.082 12.275 1.00 61.41 93 SER A N 1
ATOM 721 C CA . SER A 1 93 ? -7.925 -1.703 13.016 1.00 61.41 93 SER A CA 1
ATOM 722 C C . SER A 1 93 ? -8.173 -3.156 13.446 1.00 61.41 93 SER A C 1
ATOM 724 O O . SER A 1 93 ? -7.207 -3.839 13.777 1.00 61.41 93 SER A O 1
ATOM 726 N N . GLU A 1 94 ? -9.414 -3.656 13.429 1.00 58.38 94 GLU A N 1
ATOM 727 C CA . GLU A 1 94 ? -9.755 -5.004 13.928 1.00 58.38 94 GLU A CA 1
ATOM 728 C C . GLU A 1 94 ? -9.914 -6.068 12.821 1.00 58.38 94 GLU A C 1
ATOM 730 O O . GLU A 1 94 ? -10.250 -7.222 13.094 1.00 58.38 94 GLU A O 1
ATOM 735 N N . GLU A 1 95 ? -9.660 -5.736 11.554 1.00 53.47 95 GLU A N 1
ATOM 736 C CA . GLU A 1 95 ? -10.014 -6.620 10.441 1.00 53.47 95 GLU A CA 1
ATOM 737 C C . GLU A 1 95 ? -8.922 -7.627 10.064 1.00 53.47 95 GLU A C 1
ATOM 739 O O . GLU A 1 95 ? -8.137 -7.443 9.137 1.00 53.47 95 GLU A O 1
ATOM 744 N N . SER A 1 96 ? -8.975 -8.784 10.723 1.00 41.75 96 SER A N 1
ATOM 745 C CA . SER A 1 96 ? -8.474 -10.050 10.185 1.00 41.75 96 SER A CA 1
ATOM 746 C C . SER A 1 96 ? -9.669 -10.963 9.861 1.00 41.75 96 SER A C 1
ATOM 748 O O . SER A 1 96 ? -10.390 -11.408 10.745 1.00 41.75 96 SER A O 1
ATOM 750 N N . ASN A 1 97 ? -9.873 -11.241 8.566 1.00 44.72 97 ASN A N 1
ATOM 751 C CA . ASN A 1 97 ? -10.733 -12.280 7.953 1.00 44.72 97 ASN A CA 1
ATOM 752 C C . ASN A 1 97 ? -12.094 -11.898 7.319 1.00 44.72 97 ASN A C 1
ATOM 754 O O . ASN A 1 97 ? -12.372 -12.405 6.228 1.00 44.72 97 ASN A O 1
ATOM 758 N N . ASP A 1 98 ? -12.929 -11.009 7.869 1.00 47.53 98 ASP A N 1
ATOM 759 C CA . ASP A 1 98 ? -14.349 -10.950 7.435 1.00 47.53 98 ASP A CA 1
ATOM 760 C C . ASP A 1 98 ? -14.639 -10.147 6.139 1.00 47.53 98 ASP A C 1
ATOM 762 O O . ASP A 1 98 ? -15.471 -10.571 5.326 1.00 47.53 98 ASP A O 1
ATOM 766 N N . ILE A 1 99 ? -13.919 -9.052 5.851 1.00 50.34 99 ILE A N 1
ATOM 767 C CA . ILE A 1 99 ? -14.172 -8.200 4.658 1.00 50.34 99 ILE A CA 1
ATOM 768 C C . ILE A 1 99 ? -13.930 -8.948 3.341 1.00 50.34 99 ILE A C 1
ATOM 770 O O . ILE A 1 99 ? -14.606 -8.713 2.335 1.00 50.34 99 ILE A O 1
ATOM 774 N N . SER A 1 100 ? -12.969 -9.878 3.353 1.00 49.62 100 SER A N 1
ATOM 775 C CA . SER A 1 100 ? -12.554 -10.654 2.179 1.00 49.62 100 SER A CA 1
ATOM 776 C C . SER A 1 100 ? -13.708 -11.452 1.567 1.00 49.62 100 SER A C 1
ATOM 778 O O . SER A 1 100 ? -13.715 -11.741 0.369 1.00 49.62 100 SER A O 1
ATOM 780 N N . SER A 1 101 ? -14.714 -11.776 2.379 1.00 44.78 101 SER A N 1
ATOM 781 C CA . SER A 1 101 ? -15.880 -12.519 1.938 1.00 44.78 101 SER A CA 1
ATOM 782 C C . SER A 1 101 ? -16.928 -11.614 1.274 1.00 44.78 101 SER A C 1
ATOM 784 O O . SER A 1 101 ? -17.564 -12.071 0.326 1.00 44.78 101 SER A O 1
ATOM 786 N N . VAL A 1 102 ? -17.082 -10.347 1.696 1.00 47.69 102 VAL A N 1
ATOM 787 C CA . VAL A 1 102 ? -18.134 -9.395 1.254 1.00 47.69 102 VAL A CA 1
ATOM 788 C C . VAL A 1 102 ? -17.949 -8.921 -0.171 1.00 47.69 102 VAL A C 1
ATOM 790 O O . VAL A 1 102 ? -18.883 -8.978 -0.973 1.00 47.69 102 VAL A O 1
ATOM 793 N N . VAL A 1 103 ? -16.714 -8.568 -0.512 1.00 49.09 103 VAL A N 1
ATOM 794 C CA . VAL A 1 103 ? -16.327 -8.121 -1.856 1.00 49.09 103 VAL A CA 1
ATOM 795 C C . VAL A 1 103 ? -16.576 -9.216 -2.911 1.00 49.09 103 VAL A C 1
ATOM 797 O O . VAL A 1 103 ? -16.774 -8.916 -4.085 1.00 49.09 103 VAL A O 1
ATOM 800 N N . ARG A 1 104 ? -16.640 -10.495 -2.507 1.00 44.75 104 ARG A N 1
ATOM 801 C CA . ARG A 1 104 ? -16.779 -11.648 -3.416 1.00 44.75 104 ARG A CA 1
ATOM 802 C C . ARG A 1 104 ? -18.217 -11.983 -3.824 1.00 44.75 104 ARG A C 1
ATOM 804 O O . ARG A 1 104 ? -18.408 -12.660 -4.831 1.00 44.75 104 ARG A O 1
ATOM 811 N N . SER A 1 105 ? -19.236 -11.559 -3.075 1.00 38.16 105 SER A N 1
ATOM 812 C CA . SER A 1 105 ? -20.630 -11.994 -3.311 1.00 38.16 105 SER A CA 1
ATOM 813 C C . SER A 1 105 ? -21.480 -11.014 -4.116 1.00 38.16 105 SER A C 1
ATOM 815 O O . SER A 1 105 ? -22.523 -11.421 -4.624 1.00 38.16 105 SER A O 1
ATOM 817 N N . SER A 1 106 ? -21.038 -9.764 -4.283 1.00 38.62 106 SER A N 1
ATOM 818 C CA . SER A 1 106 ? -21.847 -8.752 -4.968 1.00 38.62 106 SER A CA 1
ATOM 819 C C . SER A 1 106 ? -21.765 -8.802 -6.495 1.00 38.62 106 SER A C 1
ATOM 821 O O . SER A 1 106 ? -22.639 -8.294 -7.186 1.00 38.62 106 SER A O 1
ATOM 823 N N . ALA A 1 107 ? -20.770 -9.503 -7.040 1.00 44.25 107 ALA A N 1
ATOM 824 C CA . ALA A 1 107 ? -20.446 -9.517 -8.465 1.00 44.25 107 ALA A CA 1
ATOM 825 C C . ALA A 1 107 ? -21.011 -10.720 -9.248 1.00 44.25 107 ALA A C 1
ATOM 827 O O . ALA A 1 107 ? -20.299 -11.338 -10.038 1.00 44.25 107 ALA A O 1
ATOM 828 N N . LYS A 1 108 ? -22.288 -11.087 -9.064 1.00 47.03 108 LYS A N 1
ATOM 829 C CA . LYS A 1 108 ? -22.916 -12.148 -9.882 1.00 47.03 108 LYS A CA 1
ATOM 830 C C . LYS A 1 108 ? -24.287 -11.769 -10.436 1.00 47.03 108 LYS A C 1
ATOM 832 O O . LYS A 1 108 ? -25.303 -12.263 -9.961 1.00 47.03 108 LYS A O 1
ATOM 837 N N . LYS A 1 109 ? -24.293 -10.999 -11.531 1.00 43.53 109 LYS A N 1
ATOM 838 C CA . LYS A 1 109 ? -24.912 -11.406 -12.815 1.00 43.53 109 LYS A CA 1
ATOM 839 C C . LYS A 1 109 ? -24.809 -10.296 -13.868 1.00 43.53 109 LYS A C 1
ATOM 841 O O . LYS A 1 109 ? -25.689 -9.455 -13.972 1.00 43.53 109 LYS A O 1
ATOM 846 N N . ALA A 1 110 ? -23.753 -10.357 -14.675 1.00 36.34 110 ALA A N 1
ATOM 847 C CA . ALA A 1 110 ? -23.820 -10.430 -16.138 1.00 36.34 110 ALA A CA 1
ATOM 848 C C . ALA A 1 110 ? -22.387 -10.397 -16.698 1.00 36.34 110 ALA A C 1
ATOM 850 O O . ALA A 1 110 ? -21.707 -9.380 -16.594 1.00 36.34 110 ALA A O 1
ATOM 851 N N . THR A 1 111 ? -22.003 -11.488 -17.373 1.00 30.86 111 THR A N 1
ATOM 852 C CA . THR A 1 111 ? -20.781 -11.688 -18.190 1.00 30.86 111 THR A CA 1
ATOM 853 C C . THR A 1 111 ? -19.463 -11.961 -17.451 1.00 30.86 111 THR A C 1
ATOM 855 O O . THR A 1 111 ? -19.186 -11.345 -16.430 1.00 30.86 111 THR A O 1
ATOM 858 N N . PRO A 1 112 ? -18.570 -12.737 -18.090 1.00 36.31 112 PRO A N 1
ATOM 859 C CA . PRO A 1 112 ? -18.544 -14.196 -18.205 1.00 36.31 112 PRO A CA 1
ATOM 860 C C . PRO A 1 112 ? -17.888 -14.844 -16.963 1.00 36.31 112 PRO A C 1
ATOM 862 O O . PRO A 1 112 ? -17.504 -14.161 -16.021 1.00 36.31 112 PRO A O 1
ATOM 865 N N . GLU A 1 113 ? -17.802 -16.171 -16.922 1.00 35.69 113 GLU A N 1
ATOM 866 C CA . GLU A 1 113 ? -17.111 -16.929 -15.871 1.00 35.69 113 GLU A CA 1
ATOM 867 C C . GLU A 1 113 ? -15.714 -16.367 -15.562 1.00 35.69 113 GLU A C 1
ATOM 869 O O . GLU A 1 113 ? -14.795 -16.496 -16.364 1.00 35.69 113 GLU A O 1
ATOM 874 N N . ILE A 1 114 ? -15.529 -15.802 -14.370 1.00 40.25 114 ILE A N 1
ATOM 875 C CA . ILE A 1 114 ? -14.208 -15.729 -13.749 1.00 40.25 114 ILE A CA 1
ATOM 876 C C . ILE A 1 114 ? -14.245 -16.707 -12.582 1.00 40.25 114 ILE A C 1
ATOM 878 O O . ILE A 1 114 ? -14.773 -16.434 -11.501 1.00 40.25 114 ILE A O 1
ATOM 882 N N . GLN A 1 115 ? -13.750 -17.909 -12.869 1.00 31.80 115 GLN A N 1
ATOM 883 C CA . GLN A 1 115 ? -13.253 -18.834 -11.866 1.00 31.80 115 GLN A CA 1
ATOM 884 C C . GLN A 1 115 ? -12.208 -18.081 -11.037 1.00 31.80 115 GLN A C 1
ATOM 886 O O . GLN A 1 115 ? -11.269 -17.520 -11.595 1.00 31.80 115 GLN A O 1
ATOM 891 N N . TYR A 1 116 ? -12.347 -18.081 -9.709 1.00 36.72 116 TYR A N 1
ATOM 892 C CA . TYR A 1 116 ? -11.194 -17.862 -8.841 1.00 36.72 116 TYR A CA 1
ATOM 893 C C . TYR A 1 116 ? -10.292 -19.086 -8.985 1.00 36.72 116 TYR A C 1
ATOM 895 O O . TYR A 1 116 ? -10.328 -20.013 -8.179 1.00 36.72 116 TYR A O 1
ATOM 903 N N . VAL A 1 117 ? -9.519 -19.092 -10.063 1.00 32.50 117 VAL A N 1
ATOM 904 C CA . VAL A 1 117 ? -8.188 -19.663 -10.026 1.00 32.50 117 VAL A CA 1
ATOM 905 C C . VAL A 1 117 ? -7.406 -18.719 -9.118 1.00 32.50 117 VAL A C 1
ATOM 907 O O . VAL A 1 117 ? -7.484 -17.497 -9.262 1.00 32.50 117 VAL A O 1
ATOM 910 N N . ALA A 1 118 ? -6.703 -19.268 -8.136 1.00 38.94 118 ALA A N 1
ATOM 911 C CA . ALA A 1 118 ? -5.529 -18.602 -7.603 1.00 38.94 118 ALA A CA 1
ATOM 912 C C . ALA A 1 118 ? -4.505 -18.539 -8.743 1.00 38.94 118 ALA A C 1
ATOM 914 O O . ALA A 1 118 ? -3.561 -19.313 -8.770 1.00 38.94 118 ALA A O 1
ATOM 915 N N . ASP A 1 119 ? -4.762 -17.692 -9.734 1.00 37.53 119 ASP A N 1
ATOM 916 C CA . ASP A 1 119 ? -3.745 -17.289 -10.676 1.00 37.53 119 ASP A CA 1
ATOM 917 C C . ASP A 1 119 ? -3.106 -16.072 -10.025 1.00 37.53 119 ASP A C 1
ATOM 919 O O . ASP A 1 119 ? -3.644 -14.959 -10.035 1.00 37.53 119 ASP A O 1
ATOM 923 N N . GLU A 1 120 ? -1.941 -16.303 -9.426 1.00 45.22 120 GLU A N 1
ATOM 924 C CA . GLU A 1 120 ? -0.804 -15.429 -9.678 1.00 45.22 120 GLU A CA 1
ATOM 925 C C . GLU A 1 120 ? -0.805 -15.129 -11.184 1.00 45.22 120 GLU A C 1
ATOM 927 O O . GLU A 1 120 ? -0.239 -15.858 -11.992 1.00 45.22 120 GLU A O 1
ATOM 932 N N . LEU A 1 121 ? -1.548 -14.105 -11.607 1.00 47.75 121 LEU A N 1
ATOM 933 C CA . LEU A 1 121 ? -1.373 -13.543 -12.932 1.00 47.75 121 LEU A CA 1
ATOM 934 C C . LEU A 1 121 ? 0.027 -12.946 -12.891 1.00 47.75 121 LEU A C 1
ATOM 936 O O . LEU A 1 121 ? 0.188 -11.810 -12.444 1.00 47.75 121 LEU A O 1
ATOM 940 N N . ASP A 1 122 ? 1.017 -13.748 -13.289 1.00 60.78 122 ASP A N 1
ATOM 941 C CA . ASP A 1 122 ? 2.427 -13.400 -13.442 1.00 60.78 122 ASP A CA 1
ATOM 942 C C . ASP A 1 122 ? 2.531 -12.185 -14.363 1.00 60.78 122 ASP A C 1
ATOM 944 O O . ASP A 1 122 ? 2.736 -12.276 -15.579 1.00 60.78 122 ASP A O 1
ATOM 948 N N . HIS A 1 123 ? 2.326 -10.996 -13.803 1.00 69.19 123 HIS A N 1
ATOM 949 C CA . HIS A 1 123 ? 2.433 -9.781 -14.572 1.00 69.19 123 HIS A CA 1
ATOM 950 C C . HIS A 1 123 ? 3.910 -9.649 -14.957 1.00 69.19 123 HIS A C 1
ATOM 952 O O . HIS A 1 123 ? 4.781 -9.762 -14.092 1.00 69.19 123 HIS A O 1
ATOM 958 N N . PRO A 1 124 ? 4.246 -9.353 -16.224 1.00 74.12 124 PRO A N 1
ATOM 959 C CA . PRO A 1 124 ? 5.638 -9.312 -16.684 1.00 74.12 124 PRO A CA 1
ATOM 960 C C . PRO A 1 124 ? 6.517 -8.329 -15.893 1.00 74.12 124 PRO A C 1
ATOM 962 O O . PRO A 1 124 ? 7.735 -8.475 -15.865 1.00 74.12 124 PRO A O 1
ATOM 965 N N . ALA A 1 125 ? 5.905 -7.348 -15.222 1.00 78.19 125 ALA A N 1
ATOM 966 C CA . ALA A 1 125 ? 6.593 -6.461 -14.287 1.00 78.19 125 ALA A CA 1
ATOM 967 C C . ALA A 1 125 ? 7.136 -7.181 -13.040 1.00 78.19 125 ALA A C 1
ATOM 969 O O . ALA A 1 125 ? 8.204 -6.815 -12.563 1.00 78.19 125 ALA A O 1
ATOM 970 N N . GLU A 1 126 ? 6.449 -8.193 -12.504 1.00 78.75 126 GLU A N 1
ATOM 971 C CA . GLU A 1 126 ? 6.884 -8.899 -11.286 1.00 78.75 126 GLU A CA 1
ATOM 972 C C . GLU A 1 126 ? 8.166 -9.708 -11.519 1.00 78.75 126 GLU A C 1
ATOM 974 O O . GLU A 1 126 ? 9.002 -9.818 -10.617 1.00 78.75 126 GLU A O 1
ATOM 979 N N . ASN A 1 127 ? 8.387 -10.119 -12.770 1.00 83.81 127 ASN A N 1
ATOM 980 C CA . ASN A 1 127 ? 9.586 -10.803 -13.247 1.00 83.81 127 ASN A CA 1
ATOM 981 C C . ASN A 1 127 ? 10.789 -9.880 -13.493 1.00 83.81 127 ASN A C 1
ATOM 983 O O . ASN A 1 127 ? 11.853 -10.363 -13.879 1.00 83.81 127 ASN A O 1
ATOM 987 N N . ILE A 1 128 ? 10.661 -8.564 -13.281 1.00 85.38 128 ILE A N 1
ATOM 988 C CA . ILE A 1 128 ? 11.813 -7.663 -13.371 1.00 85.38 128 ILE A CA 1
ATOM 989 C C . ILE A 1 128 ? 12.797 -8.006 -12.240 1.00 85.38 128 ILE A C 1
ATOM 991 O O . ILE A 1 128 ? 12.430 -7.895 -11.062 1.00 85.38 128 ILE A O 1
ATOM 995 N N . PRO A 1 129 ? 14.049 -8.388 -12.563 1.00 85.44 129 PRO A N 1
ATOM 996 C CA . PRO A 1 129 ? 15.071 -8.627 -11.562 1.00 85.44 129 PRO A CA 1
ATOM 997 C C . PRO A 1 129 ? 15.437 -7.322 -10.855 1.00 85.44 129 PRO A C 1
ATOM 999 O O . PRO A 1 129 ? 15.643 -6.279 -11.484 1.00 85.44 129 PRO A O 1
ATOM 1002 N N . ILE A 1 130 ? 15.544 -7.413 -9.534 1.00 87.06 130 ILE A N 1
ATOM 1003 C CA . ILE A 1 130 ? 16.033 -6.351 -8.659 1.00 87.06 130 ILE A CA 1
ATOM 1004 C C . ILE A 1 130 ? 17.314 -6.852 -8.008 1.00 87.06 130 ILE A C 1
ATOM 1006 O O . ILE A 1 130 ? 17.372 -7.991 -7.544 1.00 87.06 130 ILE A O 1
ATOM 1010 N N . THR A 1 131 ? 18.338 -6.010 -7.970 1.00 83.19 131 THR A N 1
ATOM 1011 C CA . THR A 1 131 ? 19.598 -6.313 -7.295 1.00 83.19 131 THR A CA 1
ATOM 1012 C C . THR A 1 131 ? 20.105 -5.097 -6.536 1.00 83.19 131 THR A C 1
ATOM 1014 O O . THR A 1 131 ? 19.895 -3.958 -6.946 1.00 83.19 131 THR A O 1
ATOM 1017 N N . GLN A 1 132 ? 20.791 -5.352 -5.425 1.00 84.06 132 GLN A N 1
ATOM 1018 C CA . GLN A 1 132 ? 21.518 -4.329 -4.671 1.00 84.06 132 GLN A CA 1
ATOM 1019 C C . GLN A 1 132 ? 22.857 -3.976 -5.333 1.00 84.06 132 GLN A C 1
ATOM 1021 O O . GLN A 1 132 ? 23.481 -2.985 -4.977 1.00 84.06 132 GLN A O 1
ATOM 1026 N N . ASN A 1 133 ? 23.311 -4.790 -6.291 1.00 80.75 133 ASN A N 1
ATOM 1027 C CA . ASN A 1 133 ? 24.564 -4.564 -6.996 1.00 80.75 133 ASN A CA 1
ATOM 1028 C C . ASN A 1 133 ? 24.385 -3.547 -8.129 1.00 80.75 133 ASN A C 1
ATOM 1030 O O . ASN A 1 133 ? 23.348 -3.502 -8.793 1.00 80.75 133 ASN A O 1
ATOM 1034 N N . SER A 1 134 ? 25.472 -2.855 -8.452 1.00 77.50 134 SER A N 1
ATOM 1035 C CA . SER A 1 134 ? 25.560 -1.903 -9.567 1.00 77.50 134 SER A CA 1
ATOM 1036 C C . SER A 1 134 ? 25.655 -2.555 -10.947 1.00 77.50 134 SER A C 1
ATOM 1038 O O . SER A 1 134 ? 25.842 -1.884 -11.961 1.00 77.50 134 SER A O 1
ATOM 1040 N N . SER A 1 135 ? 25.556 -3.883 -11.021 1.00 77.62 135 SER A N 1
ATOM 1041 C CA . SER A 1 135 ? 25.576 -4.618 -12.281 1.00 77.62 135 SER A CA 1
ATOM 1042 C C . SER A 1 135 ? 24.796 -5.927 -12.190 1.00 77.62 135 SER A C 1
ATOM 1044 O O . SER A 1 135 ? 24.681 -6.536 -11.123 1.00 77.62 135 SER A O 1
ATOM 1046 N N . LEU A 1 136 ? 24.269 -6.364 -13.337 1.00 76.31 136 LEU A N 1
ATOM 1047 C CA . LEU A 1 136 ? 23.569 -7.637 -13.487 1.00 76.31 136 LEU A CA 1
ATOM 1048 C C . LEU A 1 136 ? 24.126 -8.397 -14.707 1.00 76.31 136 LEU A C 1
ATOM 1050 O O . LEU A 1 136 ? 24.253 -7.801 -15.787 1.00 76.31 136 LEU A O 1
ATOM 1054 N N . PRO A 1 137 ? 24.474 -9.693 -14.574 1.00 73.12 137 PRO A N 1
ATOM 1055 C CA . PRO A 1 137 ? 24.975 -10.492 -15.690 1.00 73.12 137 PRO A CA 1
ATOM 1056 C C . PRO A 1 137 ? 23.986 -10.498 -16.863 1.00 73.12 137 PRO A C 1
ATOM 1058 O O . PRO A 1 137 ? 22.807 -10.785 -16.684 1.00 73.12 137 PRO A O 1
ATOM 1061 N N . GLY A 1 138 ? 24.457 -10.172 -18.069 1.00 71.06 138 GLY A N 1
ATOM 1062 C CA . GLY A 1 138 ? 23.618 -10.102 -19.277 1.00 71.06 138 GLY A CA 1
ATOM 1063 C C . GLY A 1 138 ? 23.060 -8.713 -19.614 1.00 71.06 138 GLY A C 1
ATOM 1064 O O . GLY A 1 138 ? 22.537 -8.533 -20.711 1.00 71.06 138 GLY A O 1
ATOM 1065 N N . PHE A 1 139 ? 23.240 -7.720 -18.737 1.00 70.12 139 PHE A N 1
ATOM 1066 C CA . PHE A 1 139 ? 22.847 -6.321 -18.967 1.00 70.12 139 PHE A CA 1
ATOM 1067 C C . PHE A 1 139 ? 24.046 -5.384 -19.139 1.00 70.12 139 PHE A C 1
ATOM 1069 O O . PHE A 1 139 ? 23.911 -4.182 -18.981 1.00 70.12 139 PHE A O 1
ATOM 1076 N N . ILE A 1 140 ? 25.234 -5.899 -19.453 1.00 75.19 140 ILE A N 1
ATOM 1077 C CA . ILE A 1 140 ? 26.403 -5.062 -19.746 1.00 75.19 140 ILE A CA 1
ATOM 1078 C C . ILE A 1 140 ? 26.672 -5.127 -21.255 1.00 75.19 140 ILE A C 1
ATOM 1080 O O . ILE A 1 140 ? 26.891 -6.227 -21.769 1.00 75.19 140 ILE A O 1
ATOM 1084 N N . PRO A 1 141 ? 26.683 -3.991 -21.977 1.00 80.75 141 PRO A N 1
ATOM 1085 C CA . PRO A 1 141 ? 26.354 -2.637 -21.510 1.00 80.75 141 PRO A CA 1
ATOM 1086 C C . PRO A 1 141 ? 24.849 -2.472 -21.225 1.00 80.75 141 PRO A C 1
ATOM 1088 O O . PRO A 1 141 ? 24.060 -3.237 -21.771 1.00 80.75 141 PRO A O 1
ATOM 1091 N N . TYR A 1 142 ? 24.451 -1.483 -20.412 1.00 85.62 142 TYR A N 1
ATOM 1092 C CA . TYR A 1 142 ? 23.047 -1.093 -20.184 1.00 85.62 142 TYR A CA 1
ATOM 1093 C C . TYR A 1 142 ? 22.808 0.376 -20.540 1.00 85.62 142 TYR A C 1
ATOM 1095 O O . TYR A 1 142 ? 23.721 1.199 -20.558 1.00 85.62 142 TYR A O 1
ATOM 1103 N N . GLU A 1 143 ? 21.548 0.699 -20.801 1.00 88.38 143 GLU A N 1
ATOM 1104 C CA . GLU A 1 143 ? 21.019 2.048 -20.935 1.00 88.38 143 GLU A CA 1
ATOM 1105 C C . GLU A 1 143 ? 20.285 2.419 -19.641 1.00 88.38 143 GLU A C 1
ATOM 1107 O O . GLU A 1 143 ? 19.379 1.702 -19.203 1.00 88.38 143 GLU A O 1
ATOM 1112 N N . PHE A 1 144 ? 20.687 3.531 -19.026 1.00 91.25 144 PHE A N 1
ATOM 1113 C CA . PHE A 1 144 ? 19.982 4.101 -17.882 1.00 91.25 144 PHE A CA 1
ATOM 1114 C C . PHE A 1 144 ? 18.678 4.747 -18.350 1.00 91.25 144 PHE A C 1
ATOM 1116 O O . PHE A 1 144 ? 18.691 5.566 -19.269 1.00 91.25 144 PHE A O 1
ATOM 1123 N N . ILE A 1 145 ? 17.562 4.373 -17.723 1.00 91.06 145 ILE A N 1
ATOM 1124 C CA . ILE A 1 145 ? 16.254 4.955 -18.023 1.00 91.06 145 ILE A CA 1
ATOM 1125 C C . ILE A 1 145 ? 15.936 6.050 -17.016 1.00 91.06 145 ILE A C 1
ATOM 1127 O O . ILE A 1 145 ? 15.676 7.180 -17.421 1.00 91.06 145 ILE A O 1
ATOM 1131 N N . ASP A 1 146 ? 15.901 5.707 -15.726 1.00 89.50 146 ASP A N 1
ATOM 1132 C CA . ASP A 1 146 ? 15.504 6.637 -14.669 1.00 89.50 146 ASP A CA 1
ATOM 1133 C C . ASP A 1 146 ? 15.830 6.100 -13.262 1.00 89.50 146 ASP A C 1
ATOM 1135 O O . ASP A 1 146 ? 16.040 4.899 -13.075 1.00 89.50 146 ASP A O 1
ATOM 1139 N N . GLN A 1 147 ? 15.815 6.974 -12.256 1.00 89.69 147 GLN A N 1
ATOM 1140 C CA . GLN A 1 147 ? 15.908 6.608 -10.844 1.00 89.69 147 GLN A CA 1
ATOM 1141 C C . GLN A 1 147 ? 14.506 6.434 -10.251 1.00 89.69 147 GLN A C 1
ATOM 1143 O O . GLN A 1 147 ? 13.679 7.345 -10.268 1.00 89.69 147 GLN A O 1
ATOM 1148 N N . MET A 1 148 ? 14.229 5.255 -9.703 1.00 88.38 148 MET A N 1
ATOM 1149 C CA . MET A 1 148 ? 12.969 4.941 -9.040 1.00 88.38 148 MET A CA 1
ATOM 1150 C C . MET A 1 148 ? 13.069 5.251 -7.555 1.00 88.38 148 MET A C 1
ATOM 1152 O O . MET A 1 148 ? 13.990 4.802 -6.879 1.00 88.38 148 MET A O 1
ATOM 1156 N N . ILE A 1 149 ? 12.082 5.991 -7.054 1.00 89.12 149 ILE A N 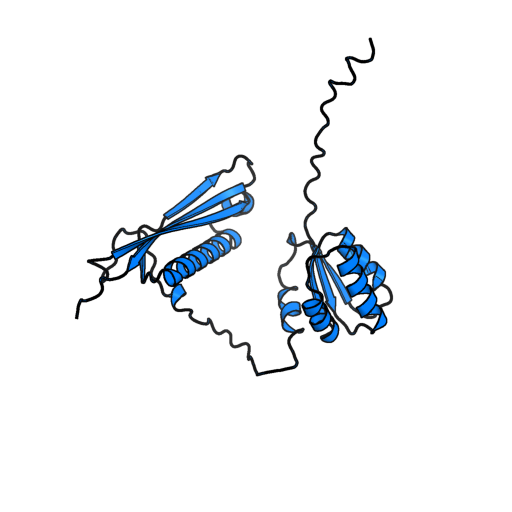1
ATOM 1157 C CA . ILE A 1 149 ? 11.911 6.268 -5.631 1.00 89.12 149 ILE A CA 1
ATOM 1158 C C . ILE A 1 149 ? 10.458 5.958 -5.282 1.00 89.12 149 ILE A C 1
ATOM 1160 O O . ILE A 1 149 ? 9.530 6.501 -5.894 1.00 89.12 149 ILE A O 1
ATOM 1164 N N . VAL A 1 150 ? 10.257 5.068 -4.316 1.00 90.38 150 VAL A N 1
ATOM 1165 C CA . VAL A 1 150 ? 8.935 4.715 -3.785 1.00 90.38 150 VAL A CA 1
ATOM 1166 C C . VAL A 1 150 ? 8.988 4.839 -2.270 1.00 90.38 150 VAL A C 1
ATOM 1168 O O . VAL A 1 150 ? 9.961 4.425 -1.647 1.00 90.38 150 VAL A O 1
ATOM 1171 N N . THR A 1 151 ? 7.977 5.462 -1.671 1.00 91.12 151 THR A N 1
ATOM 1172 C CA . THR A 1 151 ? 7.978 5.773 -0.239 1.00 91.12 151 THR A CA 1
ATOM 1173 C C . THR A 1 151 ? 6.656 5.404 0.400 1.00 91.12 151 THR A C 1
ATOM 1175 O O . THR A 1 151 ? 5.612 5.703 -0.177 1.00 91.12 151 THR A O 1
ATOM 1178 N N . ALA A 1 152 ? 6.700 4.883 1.620 1.00 88.50 152 ALA A N 1
ATOM 1179 C CA . ALA A 1 152 ? 5.536 4.746 2.485 1.00 88.50 152 ALA A CA 1
ATOM 1180 C C . ALA A 1 152 ? 5.819 5.319 3.869 1.00 88.50 152 ALA A C 1
ATOM 1182 O O . ALA A 1 152 ? 6.960 5.352 4.331 1.00 88.50 152 ALA A O 1
ATOM 1183 N N . THR A 1 153 ? 4.756 5.733 4.546 1.00 88.81 153 THR A N 1
ATOM 1184 C CA . THR A 1 153 ? 4.800 6.045 5.972 1.00 88.81 153 THR A CA 1
ATOM 1185 C C . THR A 1 153 ? 4.302 4.832 6.741 1.00 88.81 153 THR A C 1
ATOM 1187 O O . THR A 1 153 ? 3.210 4.338 6.470 1.00 88.81 153 THR A O 1
ATOM 1190 N N . ILE A 1 154 ? 5.101 4.363 7.693 1.00 87.69 154 ILE A N 1
ATOM 1191 C CA . ILE A 1 154 ? 4.794 3.217 8.549 1.00 87.69 154 ILE A CA 1
ATOM 1192 C C . ILE A 1 154 ? 4.870 3.622 10.017 1.00 87.69 154 ILE A C 1
ATOM 1194 O O . ILE A 1 154 ? 5.636 4.514 10.381 1.00 87.69 154 ILE A O 1
ATOM 1198 N N . LYS A 1 155 ? 4.048 2.995 10.862 1.00 86.75 155 LYS A N 1
ATOM 1199 C CA . LYS A 1 155 ? 4.017 3.275 12.304 1.00 86.75 155 LYS A CA 1
ATOM 1200 C C . LYS A 1 155 ? 5.243 2.677 13.002 1.00 86.75 155 LYS A C 1
ATOM 1202 O O . LYS A 1 155 ? 5.751 1.644 12.569 1.00 86.75 155 LYS A O 1
ATOM 1207 N N . THR A 1 156 ? 5.686 3.278 14.104 1.00 83.31 156 THR A N 1
ATOM 1208 C CA . THR A 1 156 ? 6.833 2.790 14.900 1.00 83.31 156 THR A CA 1
ATOM 1209 C C . THR A 1 156 ? 6.644 1.349 15.379 1.00 83.31 156 THR A C 1
ATOM 1211 O O . THR A 1 156 ? 7.565 0.545 15.258 1.00 83.31 156 THR A O 1
ATOM 1214 N N . SER A 1 157 ? 5.425 0.975 15.779 1.00 80.44 157 SER A N 1
ATOM 1215 C CA . SER A 1 157 ? 5.079 -0.396 16.190 1.00 80.44 157 SER A CA 1
ATOM 1216 C C . SER A 1 157 ? 5.381 -1.458 15.123 1.00 80.44 157 SER A C 1
ATOM 1218 O O . SER A 1 157 ? 5.725 -2.589 15.452 1.00 80.44 157 SER A O 1
ATOM 1220 N N . VAL A 1 158 ? 5.283 -1.091 13.842 1.00 76.44 158 VAL A N 1
ATOM 1221 C CA . VAL A 1 158 ? 5.552 -1.970 12.691 1.00 76.44 158 VAL A CA 1
ATOM 1222 C C . VAL A 1 158 ? 7.057 -2.134 12.466 1.00 76.44 158 VAL A C 1
ATOM 1224 O O . VAL A 1 158 ? 7.530 -3.202 12.082 1.00 76.44 158 VAL A O 1
ATOM 1227 N N . VAL A 1 159 ? 7.815 -1.065 12.713 1.00 71.19 159 VAL A N 1
ATOM 1228 C CA . VAL A 1 159 ? 9.259 -0.967 12.457 1.00 71.19 159 VAL A CA 1
ATOM 1229 C C . VAL A 1 159 ? 10.081 -1.701 13.508 1.00 71.19 159 VAL A C 1
ATOM 1231 O O . VAL A 1 159 ? 11.052 -2.376 13.158 1.00 71.19 159 VAL A O 1
ATOM 1234 N N . GLU A 1 160 ? 9.703 -1.571 14.782 1.00 71.31 160 GLU A N 1
ATOM 1235 C CA . GLU A 1 160 ? 10.417 -2.178 15.916 1.00 71.31 160 GLU A CA 1
ATOM 1236 C C . GLU A 1 160 ? 10.510 -3.703 15.792 1.00 71.31 160 GLU A C 1
ATOM 1238 O O . GLU A 1 160 ? 11.485 -4.319 16.223 1.00 71.31 160 GLU A O 1
ATOM 1243 N N . ALA A 1 161 ? 9.549 -4.309 15.096 1.00 71.19 161 ALA A N 1
ATOM 1244 C CA . ALA A 1 161 ? 9.634 -5.673 14.618 1.00 71.19 161 ALA A CA 1
ATOM 1245 C C . ALA A 1 161 ? 9.920 -5.676 13.108 1.00 71.19 161 ALA A C 1
ATOM 1247 O O . ALA A 1 161 ? 9.024 -5.883 12.303 1.00 71.19 161 ALA A O 1
ATOM 1248 N N . THR A 1 162 ? 11.183 -5.546 12.690 1.00 63.75 162 THR A N 1
ATOM 1249 C CA . THR A 1 162 ? 11.596 -5.646 11.264 1.00 63.75 162 THR A CA 1
ATOM 1250 C C . THR A 1 162 ? 11.236 -7.003 10.617 1.00 63.75 162 THR A C 1
ATOM 1252 O O . THR A 1 162 ? 11.267 -7.173 9.399 1.00 63.75 162 THR A O 1
ATOM 1255 N N . ARG A 1 163 ? 10.878 -8.000 11.437 1.00 68.25 163 ARG A N 1
ATOM 1256 C CA . ARG A 1 163 ? 10.342 -9.308 11.022 1.00 68.25 163 ARG A CA 1
ATOM 1257 C C . ARG A 1 163 ? 8.819 -9.418 11.154 1.00 68.25 163 ARG A C 1
ATOM 1259 O O . ARG A 1 163 ? 8.292 -10.518 11.024 1.00 68.25 163 ARG A O 1
ATOM 1266 N N . SER A 1 164 ? 8.124 -8.329 11.470 1.00 79.44 164 SER A N 1
ATOM 1267 C CA . SER A 1 164 ? 6.666 -8.315 11.510 1.00 79.44 164 SER A CA 1
ATOM 1268 C C . SER A 1 164 ? 6.120 -8.608 10.118 1.00 79.44 164 SER A C 1
ATOM 1270 O O . SER A 1 164 ? 6.700 -8.196 9.110 1.00 79.44 164 SER A O 1
ATOM 1272 N N . ALA A 1 165 ? 5.001 -9.329 10.075 1.00 79.88 165 ALA A N 1
ATOM 1273 C CA . ALA A 1 165 ? 4.291 -9.584 8.828 1.00 79.88 165 ALA A CA 1
ATOM 1274 C C . ALA A 1 165 ? 3.909 -8.260 8.149 1.00 79.88 165 ALA A C 1
ATOM 1276 O O . ALA A 1 165 ? 4.163 -8.085 6.966 1.00 79.88 165 ALA A O 1
ATOM 1277 N N . GLU A 1 166 ? 3.447 -7.281 8.931 1.00 78.69 166 GLU A N 1
ATOM 1278 C CA . GLU A 1 166 ? 3.068 -5.952 8.444 1.00 78.69 166 GLU A CA 1
ATOM 1279 C C . GLU A 1 166 ? 4.228 -5.209 7.761 1.00 78.69 166 GLU A C 1
ATOM 1281 O O . GLU A 1 166 ? 4.045 -4.615 6.698 1.00 78.69 166 GLU A O 1
ATOM 1286 N N . TYR A 1 167 ? 5.446 -5.260 8.317 1.00 81.88 167 TYR A N 1
ATOM 1287 C CA . TYR A 1 167 ? 6.612 -4.646 7.674 1.00 81.88 167 TYR A CA 1
ATOM 1288 C C . TYR A 1 167 ? 6.947 -5.326 6.341 1.00 81.88 167 TYR A C 1
ATOM 1290 O O . TYR A 1 167 ? 7.234 -4.644 5.355 1.00 81.88 167 TYR A O 1
ATOM 1298 N N . GLN A 1 168 ? 6.899 -6.661 6.303 1.00 84.62 168 GLN A N 1
ATOM 1299 C CA . GLN A 1 168 ? 7.187 -7.432 5.091 1.00 84.62 168 GLN A CA 1
ATOM 1300 C C . GLN A 1 168 ? 6.131 -7.191 4.008 1.00 84.62 168 GLN A C 1
ATOM 1302 O O . GLN A 1 168 ? 6.493 -6.944 2.863 1.00 84.62 168 GLN A O 1
ATOM 1307 N N . GLU A 1 169 ? 4.850 -7.141 4.371 1.00 84.75 169 GLU A N 1
ATOM 1308 C CA . GLU A 1 169 ? 3.755 -6.833 3.446 1.00 84.75 169 GLU A CA 1
ATOM 1309 C C . GLU A 1 169 ? 3.910 -5.443 2.820 1.00 84.75 169 GLU A C 1
ATOM 1311 O O . GLU A 1 169 ? 3.759 -5.279 1.607 1.00 84.75 169 GLU A O 1
ATOM 1316 N N . VAL A 1 170 ? 4.268 -4.431 3.620 1.00 86.31 170 VAL A N 1
ATOM 1317 C CA . VAL A 1 170 ? 4.517 -3.079 3.100 1.00 86.31 170 VAL A CA 1
ATOM 1318 C C . VAL A 1 170 ? 5.737 -3.067 2.179 1.00 86.31 170 VAL A C 1
ATOM 1320 O O . VAL A 1 170 ? 5.702 -2.445 1.116 1.00 86.31 170 VAL A O 1
ATOM 1323 N N . LEU A 1 171 ? 6.814 -3.759 2.548 1.00 86.69 171 LEU A N 1
ATOM 1324 C CA . LEU A 1 171 ? 8.023 -3.843 1.732 1.00 86.69 171 LEU A CA 1
ATOM 1325 C C . LEU A 1 171 ? 7.755 -4.544 0.396 1.00 86.69 171 LEU A C 1
ATOM 1327 O O . LEU A 1 171 ? 8.191 -4.055 -0.649 1.00 86.69 171 LEU A O 1
ATOM 1331 N N . GLU A 1 172 ? 7.010 -5.646 0.404 1.00 87.81 172 GLU A N 1
ATOM 1332 C CA . GLU A 1 172 ? 6.595 -6.361 -0.802 1.00 87.81 172 GLU A CA 1
ATOM 1333 C C . GLU A 1 172 ? 5.694 -5.495 -1.680 1.00 87.81 172 GLU A C 1
ATOM 1335 O O . GLU A 1 172 ? 5.920 -5.404 -2.889 1.00 87.81 172 GLU A O 1
ATOM 1340 N N . ALA A 1 173 ? 4.731 -4.786 -1.087 1.00 87.56 173 ALA A N 1
ATOM 1341 C CA . ALA A 1 173 ? 3.851 -3.874 -1.809 1.00 87.56 173 ALA A CA 1
ATOM 1342 C C . ALA A 1 173 ? 4.633 -2.742 -2.495 1.00 87.56 173 ALA A C 1
ATOM 1344 O O . ALA A 1 173 ? 4.409 -2.471 -3.678 1.00 87.56 173 ALA A O 1
ATOM 1345 N N . LEU A 1 174 ? 5.594 -2.122 -1.801 1.00 89.50 174 LEU A N 1
ATOM 1346 C CA . LEU A 1 174 ? 6.434 -1.061 -2.372 1.00 89.50 174 LEU A CA 1
ATOM 1347 C C . LEU A 1 174 ? 7.390 -1.596 -3.435 1.00 89.50 174 LEU A C 1
ATOM 1349 O O . LEU A 1 174 ? 7.622 -0.938 -4.450 1.00 89.50 174 LEU A O 1
ATOM 1353 N N . THR A 1 175 ? 7.921 -2.800 -3.232 1.00 90.00 175 THR A N 1
ATOM 1354 C CA . THR A 1 175 ? 8.776 -3.472 -4.214 1.00 90.00 175 THR A CA 1
ATOM 1355 C C . THR A 1 175 ? 7.986 -3.771 -5.484 1.00 90.00 175 THR A C 1
ATOM 1357 O O . THR A 1 175 ? 8.435 -3.452 -6.587 1.00 90.00 175 THR A O 1
ATOM 1360 N N . ARG A 1 176 ? 6.775 -4.318 -5.342 1.00 89.69 176 ARG A N 1
ATOM 1361 C CA . ARG A 1 176 ? 5.841 -4.546 -6.446 1.00 89.69 176 ARG A CA 1
ATOM 1362 C C . ARG A 1 176 ? 5.551 -3.230 -7.162 1.00 89.69 176 ARG A C 1
ATOM 1364 O O . ARG A 1 176 ? 5.753 -3.140 -8.370 1.00 89.69 176 ARG A O 1
ATOM 1371 N N . GLU A 1 177 ? 5.168 -2.184 -6.437 1.00 89.69 177 GLU A N 1
ATOM 1372 C CA . GLU A 1 177 ? 4.906 -0.866 -7.019 1.00 89.69 177 GLU A CA 1
ATOM 1373 C C . GLU A 1 177 ? 6.110 -0.323 -7.808 1.00 89.69 177 GLU A C 1
ATOM 1375 O O . GLU A 1 177 ? 5.950 0.154 -8.938 1.00 89.69 177 GLU A O 1
ATOM 1380 N N . MET A 1 178 ? 7.324 -0.445 -7.265 1.00 91.00 178 MET A N 1
ATOM 1381 C CA . MET A 1 178 ? 8.555 -0.047 -7.947 1.00 91.00 178 MET A CA 1
ATOM 1382 C C . MET A 1 178 ? 8.749 -0.816 -9.258 1.00 91.00 178 MET A C 1
ATOM 1384 O O . MET A 1 178 ? 9.019 -0.197 -10.292 1.00 91.00 178 MET A O 1
ATOM 1388 N N . LYS A 1 179 ? 8.552 -2.140 -9.250 1.00 91.38 179 LYS A N 1
ATOM 1389 C CA . LYS A 1 179 ? 8.619 -2.979 -10.457 1.00 91.38 179 LYS A CA 1
ATOM 1390 C C . LYS A 1 179 ? 7.608 -2.542 -11.511 1.00 91.38 179 LYS A C 1
ATOM 1392 O O . LYS A 1 179 ? 7.969 -2.383 -12.675 1.00 91.38 179 LYS A O 1
ATOM 1397 N N . TYR A 1 180 ? 6.360 -2.277 -11.123 1.00 91.56 180 TYR A N 1
ATOM 1398 C CA . TYR A 1 180 ? 5.333 -1.790 -12.052 1.00 91.56 180 TYR A CA 1
ATOM 1399 C C . TYR A 1 180 ? 5.700 -0.434 -12.664 1.00 91.56 180 TYR A C 1
ATOM 1401 O O . TYR A 1 180 ? 5.533 -0.235 -13.871 1.00 91.56 180 TYR A O 1
ATOM 1409 N N . ARG A 1 181 ? 6.230 0.499 -11.864 1.00 91.88 181 ARG A N 1
ATOM 1410 C CA . ARG A 1 181 ? 6.695 1.805 -12.358 1.00 91.88 181 ARG A CA 1
ATOM 1411 C C . ARG A 1 181 ? 7.868 1.651 -13.329 1.00 91.88 181 ARG A C 1
ATOM 1413 O O . ARG A 1 181 ? 7.838 2.254 -14.402 1.00 91.88 181 ARG A O 1
ATOM 1420 N N . ALA A 1 182 ? 8.847 0.812 -12.999 1.00 91.38 182 ALA A N 1
ATOM 1421 C CA . ALA A 1 182 ? 9.993 0.521 -13.856 1.00 91.38 182 ALA A CA 1
ATOM 1422 C C . ALA A 1 182 ? 9.557 -0.129 -15.184 1.00 91.38 182 ALA A C 1
ATOM 1424 O O . ALA A 1 182 ? 9.952 0.328 -16.259 1.00 91.38 182 ALA A O 1
ATOM 1425 N N . TYR A 1 183 ? 8.663 -1.121 -15.127 1.00 92.88 183 TYR A N 1
ATOM 1426 C CA . TYR A 1 183 ? 8.108 -1.791 -16.306 1.00 92.88 183 TYR A CA 1
ATOM 1427 C C . TYR A 1 183 ? 7.387 -0.819 -17.242 1.00 92.88 183 TYR A C 1
ATOM 1429 O O . TYR A 1 183 ? 7.624 -0.825 -18.448 1.00 92.88 183 TYR A O 1
ATOM 1437 N N . ARG A 1 184 ? 6.546 0.073 -16.698 1.00 91.12 184 ARG A N 1
ATOM 1438 C CA . ARG A 1 184 ? 5.837 1.096 -17.489 1.00 91.12 184 ARG A CA 1
ATOM 1439 C C . ARG A 1 184 ? 6.785 2.047 -18.217 1.00 91.12 184 ARG A C 1
ATOM 1441 O O . ARG A 1 184 ? 6.432 2.555 -19.277 1.00 91.12 184 ARG A O 1
ATOM 1448 N N . LYS A 1 185 ? 7.988 2.266 -17.681 1.00 89.81 185 LYS A N 1
ATOM 1449 C CA . LYS A 1 185 ? 9.052 3.048 -18.333 1.00 89.81 185 LYS A CA 1
ATOM 1450 C C . LYS A 1 185 ? 9.893 2.229 -19.321 1.00 89.81 185 LYS A C 1
ATOM 1452 O O . LYS A 1 185 ? 10.796 2.768 -19.956 1.00 89.81 185 LYS A O 1
ATOM 1457 N N . GLY A 1 186 ? 9.586 0.944 -19.492 1.00 90.12 186 GLY A N 1
ATOM 1458 C CA . GLY A 1 186 ? 10.291 0.033 -20.390 1.00 90.12 186 GLY A CA 1
ATOM 1459 C C . GLY A 1 186 ? 11.613 -0.481 -19.826 1.00 90.12 186 GLY A C 1
ATOM 1460 O O . GLY A 1 186 ? 12.474 -0.897 -20.604 1.00 90.12 186 GLY A O 1
ATOM 1461 N N . ALA A 1 187 ? 11.794 -0.425 -18.505 1.00 92.19 187 ALA A N 1
ATOM 1462 C CA . ALA A 1 187 ? 12.944 -1.023 -17.849 1.00 92.19 187 ALA A CA 1
ATOM 1463 C C . ALA A 1 187 ? 12.828 -2.545 -17.806 1.00 92.19 187 ALA A C 1
ATOM 1465 O O . ALA A 1 187 ? 11.738 -3.114 -17.766 1.00 92.19 187 ALA A O 1
ATOM 1466 N N . GLN A 1 188 ? 13.986 -3.190 -17.834 1.00 89.69 188 GLN A N 1
ATOM 1467 C CA . GLN A 1 188 ? 14.134 -4.640 -17.825 1.00 89.69 188 GLN A CA 1
ATOM 1468 C C . GLN A 1 188 ? 14.820 -5.144 -16.556 1.00 89.69 188 GLN A C 1
ATOM 1470 O O . GLN A 1 188 ? 14.743 -6.334 -16.288 1.00 89.69 188 GLN A O 1
ATOM 1475 N N . ALA A 1 189 ? 15.479 -4.269 -15.792 1.00 88.06 189 ALA A N 1
ATOM 1476 C CA . ALA A 1 189 ? 16.074 -4.580 -14.496 1.00 88.06 189 ALA A CA 1
ATOM 1477 C C . ALA A 1 189 ? 16.133 -3.321 -13.617 1.00 88.06 189 ALA A C 1
ATOM 1479 O O . ALA A 1 189 ? 16.083 -2.196 -14.131 1.00 88.06 189 ALA A O 1
ATOM 1480 N N . ILE A 1 190 ? 16.255 -3.522 -12.304 1.00 89.69 190 ILE A N 1
ATOM 1481 C CA . ILE A 1 190 ? 16.524 -2.467 -11.321 1.00 89.69 190 ILE A CA 1
ATOM 1482 C C . ILE A 1 190 ? 17.843 -2.789 -10.609 1.00 89.69 190 ILE A C 1
ATOM 1484 O O . ILE A 1 190 ? 17.988 -3.872 -10.040 1.00 89.69 190 ILE A O 1
ATOM 1488 N N . LEU A 1 191 ? 18.798 -1.862 -10.666 1.00 86.94 191 LEU A N 1
ATOM 1489 C CA . LEU A 1 191 ? 20.105 -1.949 -10.003 1.00 86.94 191 LEU A CA 1
ATOM 1490 C C . LEU A 1 191 ? 20.160 -1.053 -8.767 1.00 86.94 191 LEU A C 1
ATOM 1492 O O . LEU A 1 191 ? 19.289 -0.199 -8.593 1.00 86.94 191 LEU A O 1
ATOM 1496 N N . ASP A 1 192 ? 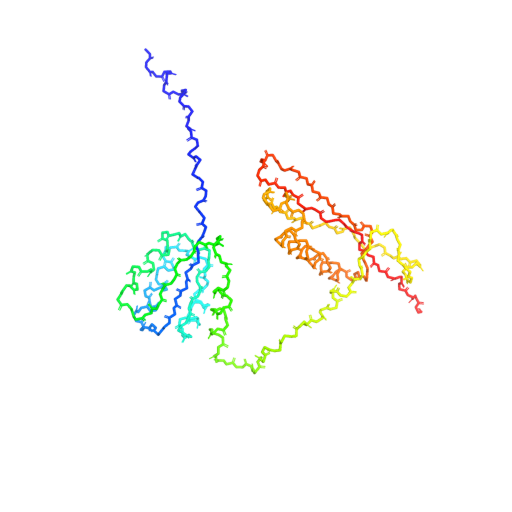21.203 -1.225 -7.952 1.00 87.12 192 ASP A N 1
ATOM 1497 C CA . ASP A 1 192 ? 21.482 -0.395 -6.771 1.00 87.12 192 ASP A CA 1
ATOM 1498 C C . ASP A 1 192 ? 20.248 -0.218 -5.872 1.00 87.12 192 ASP A C 1
ATOM 1500 O O . ASP A 1 192 ? 19.912 0.881 -5.431 1.00 87.12 192 ASP A O 1
ATOM 1504 N N . PHE A 1 193 ? 19.514 -1.315 -5.666 1.00 89.88 193 PHE A N 1
ATOM 1505 C CA . PHE A 1 193 ? 18.314 -1.311 -4.847 1.00 89.88 193 PHE A CA 1
ATOM 1506 C C . PHE A 1 193 ? 18.658 -1.102 -3.372 1.00 89.88 193 PHE A C 1
ATOM 1508 O O . PHE A 1 193 ? 19.321 -1.934 -2.751 1.00 89.88 193 PHE A O 1
ATOM 1515 N N . GLU A 1 194 ? 18.154 -0.018 -2.798 1.00 89.25 194 GLU A N 1
ATOM 1516 C CA . GLU A 1 194 ? 18.390 0.365 -1.414 1.00 89.25 194 GLU A CA 1
ATOM 1517 C C . GLU A 1 194 ? 17.067 0.593 -0.687 1.00 89.25 194 GLU A C 1
ATOM 1519 O O . GLU A 1 194 ? 16.132 1.198 -1.217 1.00 89.25 194 GLU A O 1
ATOM 1524 N N . ILE A 1 195 ? 17.005 0.123 0.556 1.00 90.56 195 ILE A N 1
ATOM 1525 C CA . ILE A 1 195 ? 15.891 0.365 1.467 1.00 90.56 195 ILE A CA 1
ATOM 1526 C C . ILE A 1 195 ? 16.419 1.245 2.593 1.00 90.56 195 ILE A C 1
ATOM 1528 O O . ILE A 1 195 ? 17.331 0.851 3.317 1.00 90.56 195 ILE A O 1
ATOM 1532 N N . SER A 1 196 ? 15.829 2.421 2.761 1.00 89.56 196 SER A N 1
ATOM 1533 C CA . SER A 1 196 ? 16.160 3.351 3.835 1.00 89.56 196 SER A CA 1
ATOM 1534 C C . SER A 1 196 ? 14.936 3.658 4.684 1.00 89.56 196 SER A C 1
ATOM 1536 O O . SER A 1 196 ? 13.807 3.755 4.199 1.00 89.56 196 SER A O 1
ATOM 1538 N N . LEU A 1 197 ? 15.171 3.811 5.981 1.00 87.56 197 LEU A N 1
ATOM 1539 C CA . LEU A 1 197 ? 14.149 4.129 6.960 1.00 87.56 197 LEU A CA 1
ATOM 1540 C C . LEU A 1 197 ? 14.532 5.439 7.648 1.00 87.56 197 LEU A C 1
ATOM 1542 O O . LEU A 1 197 ? 15.588 5.533 8.269 1.00 87.56 197 LEU A O 1
ATOM 1546 N N . THR A 1 198 ? 13.694 6.465 7.527 1.00 87.88 198 THR A N 1
ATOM 1547 C CA . THR A 1 198 ? 13.947 7.785 8.121 1.00 87.88 198 THR A CA 1
ATOM 1548 C C . THR A 1 198 ? 12.865 8.102 9.150 1.00 87.88 198 THR A C 1
ATOM 1550 O O . THR A 1 198 ? 11.688 8.090 8.784 1.00 87.88 198 THR A O 1
ATOM 1553 N N . PRO A 1 199 ? 13.204 8.388 10.420 1.00 86.44 199 PRO A N 1
ATOM 1554 C CA . PRO A 1 199 ? 12.211 8.834 11.392 1.00 86.44 199 PRO A CA 1
ATOM 1555 C C . PRO A 1 199 ? 11.609 10.171 10.947 1.00 86.44 199 PRO A C 1
ATOM 1557 O O . PRO A 1 199 ? 12.317 11.045 10.438 1.00 86.44 199 PRO A O 1
ATOM 1560 N N . LEU A 1 200 ? 10.297 10.328 11.107 1.00 83.56 200 LEU A N 1
ATOM 1561 C CA . LEU A 1 200 ? 9.618 11.599 10.856 1.00 83.56 200 LEU A CA 1
ATOM 1562 C C . LEU A 1 200 ? 9.625 12.463 12.126 1.00 83.56 200 LEU A C 1
ATOM 1564 O O . LEU A 1 200 ? 10.002 12.012 13.203 1.00 83.56 200 LEU A O 1
ATOM 1568 N N . SER A 1 201 ? 9.222 13.732 12.007 1.00 78.06 201 SER A N 1
ATOM 1569 C CA . SER A 1 201 ? 9.172 14.662 13.149 1.00 78.06 201 SER A CA 1
ATOM 1570 C C . SER A 1 201 ? 8.239 14.194 14.275 1.00 78.06 201 SER A C 1
ATOM 1572 O O . SER A 1 201 ? 8.386 14.640 15.409 1.00 78.06 201 SER A O 1
ATOM 1574 N N . SER A 1 202 ? 7.291 13.306 13.966 1.00 77.19 202 SER A N 1
ATOM 1575 C CA . SER A 1 202 ? 6.479 12.571 14.933 1.00 77.19 202 SER A CA 1
ATOM 1576 C C . SER A 1 202 ? 7.173 11.263 15.348 1.00 77.19 202 SER A C 1
ATOM 1578 O O . SER A 1 202 ? 7.568 10.495 14.467 1.00 77.19 202 SER A O 1
ATOM 1580 N N . PRO A 1 203 ? 7.264 10.961 16.659 1.00 75.31 203 PRO A N 1
ATOM 1581 C CA . PRO A 1 203 ? 7.948 9.766 17.168 1.00 75.31 203 PRO A CA 1
ATOM 1582 C C . PRO A 1 203 ? 7.257 8.446 16.784 1.00 75.31 203 PRO A C 1
ATOM 1584 O O . PRO A 1 203 ? 7.875 7.386 16.850 1.00 75.31 203 PRO A O 1
ATOM 1587 N N . ASP A 1 204 ? 6.002 8.508 16.336 1.00 85.50 204 ASP A N 1
ATOM 1588 C CA . ASP A 1 204 ? 5.169 7.327 16.077 1.00 85.50 204 ASP A CA 1
ATOM 1589 C C . ASP A 1 204 ? 5.215 6.844 14.623 1.00 85.50 204 ASP A C 1
ATOM 1591 O O . ASP A 1 204 ? 4.468 5.942 14.233 1.00 85.50 204 ASP A O 1
ATOM 1595 N N . SER A 1 205 ? 6.062 7.448 13.788 1.00 86.88 205 SER A N 1
ATOM 1596 C CA . SER A 1 205 ? 6.083 7.158 12.359 1.00 86.88 205 SER A CA 1
ATOM 1597 C C . SER A 1 205 ? 7.471 7.240 11.745 1.00 86.88 205 SER A C 1
ATOM 1599 O O . SER A 1 205 ? 8.223 8.191 11.965 1.00 86.88 205 SER A O 1
ATOM 1601 N N . TYR A 1 206 ? 7.743 6.299 10.855 1.00 86.88 206 TYR A N 1
ATOM 1602 C CA . TYR A 1 206 ? 8.912 6.276 9.997 1.00 86.88 206 TYR A CA 1
ATOM 1603 C C . TYR A 1 206 ? 8.495 6.388 8.539 1.00 86.88 206 TYR A C 1
ATOM 1605 O O . TYR A 1 206 ? 7.430 5.934 8.120 1.00 86.88 206 TYR A O 1
ATOM 1613 N N . LYS A 1 207 ? 9.373 6.975 7.738 1.00 89.94 207 LYS A N 1
ATOM 1614 C CA . LYS A 1 207 ? 9.296 6.954 6.287 1.00 89.94 207 LYS A CA 1
ATOM 1615 C C . LYS A 1 207 ? 10.189 5.834 5.768 1.00 89.94 207 LYS A C 1
ATOM 1617 O O . LYS A 1 207 ? 11.411 5.923 5.867 1.00 89.94 207 LYS A O 1
ATOM 1622 N N . LEU A 1 208 ? 9.576 4.805 5.200 1.00 89.50 208 LEU A N 1
ATOM 1623 C CA . LEU A 1 208 ? 10.254 3.759 4.447 1.00 89.50 208 LEU A CA 1
ATOM 1624 C C . LEU A 1 208 ? 10.427 4.235 3.005 1.00 89.50 208 LEU A C 1
ATOM 1626 O O . LEU A 1 208 ? 9.457 4.636 2.364 1.00 89.50 208 LEU A O 1
ATOM 1630 N N . THR A 1 209 ? 11.652 4.218 2.501 1.00 88.69 209 THR A N 1
ATOM 1631 C CA . THR A 1 209 ? 12.006 4.688 1.160 1.00 88.69 209 THR A CA 1
ATOM 1632 C C . THR A 1 209 ? 12.790 3.602 0.441 1.00 88.69 209 THR A C 1
ATOM 1634 O O . THR A 1 209 ? 13.828 3.162 0.924 1.00 88.69 209 THR A O 1
ATOM 1637 N N . LEU A 1 210 ? 12.300 3.181 -0.720 1.00 91.00 210 LEU A N 1
ATOM 1638 C CA . LEU A 1 210 ? 12.987 2.273 -1.628 1.00 91.00 210 LEU A CA 1
ATOM 1639 C C . LEU A 1 210 ? 13.547 3.104 -2.781 1.00 91.00 210 LEU A C 1
ATOM 1641 O O . LEU A 1 210 ? 12.811 3.881 -3.400 1.00 91.00 210 LEU A O 1
ATOM 1645 N N . ILE A 1 211 ? 14.826 2.921 -3.083 1.00 89.31 211 ILE A N 1
ATOM 1646 C CA . ILE A 1 211 ? 15.535 3.583 -4.182 1.00 89.31 211 ILE A CA 1
ATOM 1647 C C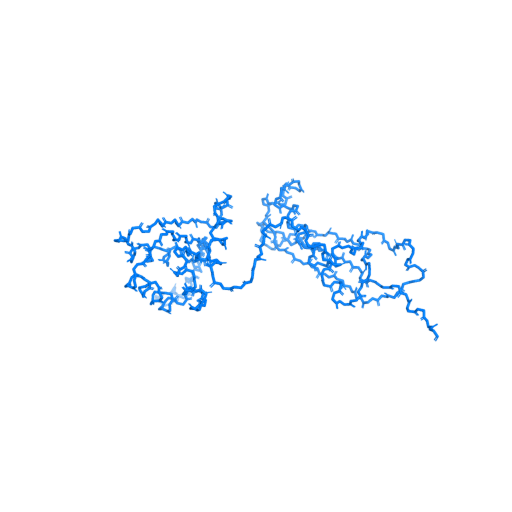 . ILE A 1 211 ? 16.105 2.504 -5.101 1.00 89.31 211 ILE A C 1
ATOM 1649 O O . ILE A 1 211 ? 16.516 1.450 -4.630 1.00 89.31 211 ILE A O 1
ATOM 1653 N N . GLY A 1 212 ? 16.116 2.741 -6.410 1.00 91.69 212 GLY A N 1
ATOM 1654 C CA . GLY A 1 212 ? 16.801 1.868 -7.363 1.00 91.69 212 GLY A CA 1
ATOM 1655 C C . GLY A 1 212 ? 16.934 2.504 -8.741 1.00 91.69 212 GLY A C 1
ATOM 1656 O O . GLY A 1 212 ? 16.204 3.435 -9.082 1.00 91.69 212 GLY A O 1
ATOM 1657 N N . LEU A 1 213 ? 17.863 2.014 -9.556 1.00 90.56 213 LEU A N 1
ATOM 1658 C CA . LEU A 1 213 ? 18.114 2.510 -10.910 1.00 90.56 213 LEU A CA 1
ATOM 1659 C C . LEU A 1 213 ? 17.446 1.603 -11.938 1.00 90.56 213 LEU A C 1
ATOM 1661 O O . LEU A 1 213 ? 17.814 0.441 -12.090 1.00 90.56 213 LEU A O 1
ATOM 1665 N N . ALA A 1 214 ? 16.477 2.138 -12.675 1.00 92.88 214 ALA A N 1
ATOM 1666 C CA . ALA A 1 214 ? 15.804 1.421 -13.743 1.00 92.88 214 ALA A CA 1
ATOM 1667 C C . ALA A 1 214 ? 16.666 1.433 -15.013 1.00 92.88 214 ALA A C 1
ATOM 1669 O O . ALA A 1 214 ? 17.011 2.495 -15.541 1.00 92.88 214 ALA A O 1
ATOM 1670 N N . ILE A 1 215 ? 16.987 0.245 -15.523 1.00 88.69 215 ILE A N 1
ATOM 1671 C CA . ILE A 1 215 ? 17.867 0.066 -16.682 1.00 88.69 215 ILE A CA 1
ATOM 1672 C C . ILE A 1 215 ? 17.240 -0.831 -17.750 1.00 88.69 215 ILE A C 1
ATOM 1674 O O . ILE A 1 215 ? 16.296 -1.587 -17.500 1.00 88.69 215 ILE A O 1
ATOM 1678 N N . ARG A 1 216 ? 17.793 -0.780 -18.961 1.00 90.50 216 ARG A N 1
ATOM 1679 C CA . ARG A 1 216 ? 17.420 -1.650 -20.085 1.00 90.50 216 ARG A CA 1
ATOM 1680 C C . ARG A 1 216 ? 18.652 -2.060 -20.881 1.00 90.50 216 ARG A C 1
ATOM 1682 O O . ARG A 1 216 ? 19.623 -1.314 -20.952 1.00 90.50 216 ARG A O 1
ATOM 1689 N N . ALA A 1 217 ? 18.611 -3.227 -21.518 1.00 86.94 217 ALA A N 1
ATOM 1690 C CA . ALA A 1 217 ? 19.653 -3.625 -22.454 1.00 86.94 217 ALA A CA 1
ATOM 1691 C C . ALA A 1 217 ? 19.680 -2.696 -23.693 1.00 86.94 217 ALA A C 1
ATOM 1693 O O . ALA A 1 217 ? 18.627 -2.270 -24.183 1.00 86.94 217 ALA A O 1
ATOM 1694 N N . PRO A 1 218 ? 20.863 -2.389 -24.246 1.00 83.38 218 PRO A N 1
ATOM 1695 C CA . PRO A 1 218 ? 21.010 -1.541 -25.414 1.00 83.38 218 PRO A CA 1
ATOM 1696 C C . PRO A 1 218 ? 20.312 -2.190 -26.603 1.00 83.38 218 PRO A C 1
ATOM 1698 O O . PRO A 1 218 ? 20.463 -3.383 -26.882 1.00 83.38 218 PRO A O 1
ATOM 1701 N N . ARG A 1 219 ? 19.550 -1.387 -27.345 1.00 78.56 219 ARG A N 1
ATOM 1702 C CA . ARG A 1 219 ? 18.926 -1.852 -28.584 1.00 78.56 219 ARG A CA 1
ATOM 1703 C C . ARG A 1 219 ? 20.033 -2.213 -29.573 1.00 78.56 219 ARG A C 1
ATOM 1705 O O . ARG A 1 219 ? 20.784 -1.335 -29.996 1.00 78.56 219 ARG A O 1
ATOM 1712 N N . LYS A 1 220 ? 20.129 -3.489 -29.967 1.00 73.62 220 LYS A N 1
ATOM 1713 C CA . LYS A 1 220 ? 20.962 -3.886 -31.112 1.00 73.62 220 LYS A CA 1
ATOM 1714 C C . LYS A 1 220 ? 20.475 -3.089 -32.325 1.00 73.62 220 LYS A C 1
ATOM 1716 O O . LYS A 1 220 ? 19.344 -3.294 -32.766 1.00 73.62 220 LYS A O 1
ATOM 1721 N N . LYS A 1 221 ? 21.292 -2.157 -32.825 1.00 64.06 221 LYS A N 1
ATOM 1722 C CA . LYS A 1 221 ? 21.038 -1.507 -34.116 1.00 64.06 221 LYS A CA 1
ATOM 1723 C C . LYS A 1 221 ? 21.080 -2.615 -35.173 1.00 64.06 221 LYS A C 1
ATOM 1725 O O . LYS A 1 221 ? 22.107 -3.277 -35.300 1.00 64.06 221 LYS A O 1
ATOM 1730 N N . LYS A 1 222 ? 19.936 -2.882 -35.807 1.00 50.53 222 LYS A N 1
ATOM 1731 C CA . LYS A 1 222 ? 19.872 -3.688 -37.030 1.00 50.53 222 LYS A CA 1
ATOM 1732 C C . LYS A 1 222 ? 20.406 -2.872 -38.194 1.00 50.53 222 LYS A C 1
ATOM 1734 O O . LYS A 1 222 ? 20.179 -1.641 -38.170 1.00 50.53 222 LYS A O 1
#

Foldseek 3Di:
DVVVVVVPPPPPPPPPPDQFFKKKKKAAQDDPVLLVVLLVLCVVVVQPDDPVVSVLCNVLRIDIRGGHDPVSLVSSCVSCVVPPIDMDIGGPVPDDDDVVVRVPRSPDDDDDDDDPDPDPPVDVLVVAAEDLAPDDPPQVPKDFQDKDKFKDKDWPVQVVPCVDPVVVVVVVVRVSVSSVVLVVSVFRYWYNWDWDWADDPDNTIIMIMIITIGIHHDPDDD

pLDDT: mean 75.5, std 16.85, range [30.86, 92.88]

Secondary structure (DSSP, 8-state):
--STTTTTS---------PPPEEEEEESPPPHHHHHHHHHHHHHHT-SS-HHHHHHHHHHTEEEEEEE-HHHHHHHHHHTTTSSSEEEEEEGGG-SSSHHHHTTTS--SSS------------TTTT--B-SSS--TT--S-EEEEEEEEEEEEEHHHHS-TT-HHHHHHHHHHHHHHHHHHHHTT-SEEEEEEEEEEE-SSTTEEEEEEEEEEEEPPP---